Protein AF-A0A6J0U665-F1 (afdb_monomer_lite)

Radius of gyration: 42.6 Å; chains: 1; bounding box: 100×69×128 Å

Foldseek 3Di:
DDDDDDDDPPPVPPVVPDCPDVVNVVVVVVVPPDPQQFFLLSLVPPLVVLVVLLVVLQVVQCVVPVDPGLAPADPGNSLDDQFWAAPVLSNVLNVVSVVVSVVCVVVVVSVCSRVVSRCCRPPVRVVRSLVCQEPPNDDAWDFTQRGRRSDGDIDGRDDPCSSCVPPPDPVNVVVVVVVVVVVVVVVVVVVVVVVVVVVVVVVVVVVVVVVVVVVVPPDDDDDDDDPPPPPPPPPPPVVVVVVVVVVVPDD

Secondary structure (DSSP, 8-state):
----------SSSSSS-----HHHHHHHHHTT------SHHHHTTTGGGHHHHHHHHHHHHHHHH--S-SSSS-SSGGG--S-EE-HHHHHHHHHHHHHHHHHHHHHT-TTHHHHHHHHIIIIIHHHHHHHHHSTTT-SSEEEEEETTTTEEEEEEPPPHHHH-TTS--HHHHHHHHHHHHHHHHHHHHHHHHHHHHHHHHHHHHHHHHHHHHHSS--S-----------------THHHHHHTTTTS---

Sequence (251 aa):
MGSLASLPWGLLSVLISLPLAPAAVLILFLASGGPGADGCIPCGGHFKNLRIRYAHLCAQYRKRYGRANCTKYPWGRESVHELALDQLSLDLLMEKTHRVFRVIEINQSLADFPKYWDWLHEVKMPERSREVLCPPACQGFITAFNCSTCRKVDVACWDLRTCYPDRKGLQSTFRLLGSMASSCLFLGLVSCALECKNARESAASAQRKQGEVQETSSGMVSEGPPIVEAVGVECDDSAVANRARGLSDNR

pLDDT: mean 70.9, std 20.47, range [34.19, 95.19]

Structure (mmCIF, N/CA/C/O backbone):
data_AF-A0A6J0U665-F1
#
_entry.id   AF-A0A6J0U665-F1
#
loop_
_atom_site.group_PDB
_atom_site.id
_atom_site.type_symbol
_atom_site.label_atom_id
_atom_site.label_alt_id
_atom_site.label_comp_id
_atom_site.label_asym_id
_atom_site.label_entity_id
_atom_site.label_seq_id
_atom_site.pdbx_PDB_ins_code
_atom_site.Cartn_x
_atom_site.Cartn_y
_atom_site.Cartn_z
_atom_site.occupancy
_atom_site.B_iso_or_equiv
_atom_site.auth_seq_id
_atom_site.auth_comp_id
_atom_site.auth_asym_id
_atom_site.auth_atom_id
_atom_site.pdbx_PDB_model_num
ATOM 1 N N . MET A 1 1 ? 74.538 14.646 39.649 1.00 36.78 1 MET A N 1
ATOM 2 C CA . MET A 1 1 ? 74.874 14.671 38.208 1.00 36.78 1 MET A CA 1
ATOM 3 C C . MET A 1 1 ? 73.601 14.350 37.426 1.00 36.78 1 MET A C 1
ATOM 5 O O . MET A 1 1 ? 73.008 13.329 37.731 1.00 36.78 1 MET A O 1
ATOM 9 N N . GLY A 1 2 ? 73.190 15.235 36.499 1.00 35.06 2 GLY A N 1
ATOM 10 C CA . GLY A 1 2 ? 72.115 15.059 35.490 1.00 35.06 2 GLY A CA 1
ATOM 11 C C . GLY A 1 2 ? 70.677 15.278 35.997 1.00 35.06 2 GLY A C 1
ATOM 12 O O . GLY A 1 2 ? 70.149 14.406 36.665 1.00 35.06 2 GLY A O 1
ATOM 13 N N . SER A 1 3 ? 70.089 16.481 35.9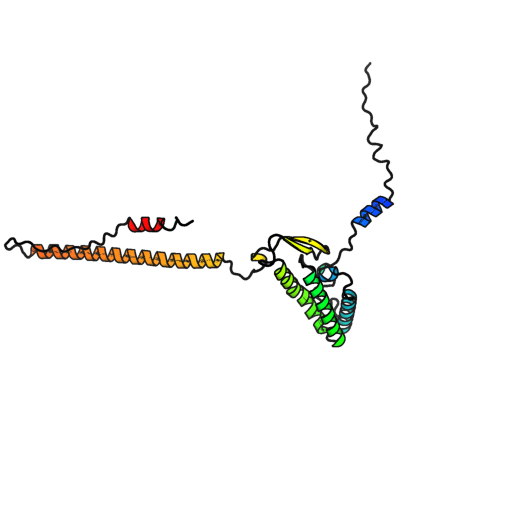41 1.00 34.34 3 SER A N 1
ATOM 14 C CA . SER A 1 3 ? 69.470 17.251 34.828 1.00 34.34 3 SER A CA 1
ATOM 15 C C . SER A 1 3 ? 68.046 16.854 34.404 1.00 34.34 3 SER A C 1
ATOM 17 O O . SER A 1 3 ? 67.779 15.732 33.991 1.00 34.34 3 SER A O 1
ATOM 19 N N . LEU A 1 4 ? 67.184 17.876 34.489 1.00 41.97 4 LEU A N 1
ATOM 20 C CA . LEU A 1 4 ? 65.785 18.032 34.084 1.00 41.97 4 LEU A CA 1
ATOM 21 C C . LEU A 1 4 ? 65.489 17.758 32.595 1.00 41.97 4 LEU A C 1
ATOM 23 O O . LEU A 1 4 ? 66.263 18.181 31.744 1.00 41.97 4 LEU A O 1
ATOM 27 N N . ALA A 1 5 ? 64.287 17.233 32.313 1.00 41.31 5 ALA A N 1
ATOM 28 C CA . ALA A 1 5 ? 63.407 17.633 31.195 1.00 41.31 5 ALA A CA 1
ATOM 29 C C . ALA A 1 5 ? 62.013 16.967 31.376 1.00 41.31 5 ALA A C 1
ATOM 31 O O . ALA A 1 5 ? 61.881 15.761 31.222 1.00 41.31 5 ALA A O 1
ATOM 32 N N . SER A 1 6 ? 61.003 17.611 31.975 1.00 43.09 6 SER A N 1
ATOM 33 C CA . SER A 1 6 ? 60.043 18.562 31.373 1.00 43.09 6 SER A CA 1
ATOM 34 C C . SER A 1 6 ? 59.061 17.959 30.347 1.00 43.09 6 SER A C 1
ATOM 36 O O . SER A 1 6 ? 59.344 17.963 29.155 1.00 43.09 6 SER A O 1
ATOM 38 N N . LEU A 1 7 ? 57.865 17.557 30.806 1.00 42.31 7 LEU A N 1
ATOM 39 C CA . LEU A 1 7 ? 56.611 17.501 30.030 1.00 42.31 7 LEU A CA 1
ATOM 40 C C . LEU A 1 7 ? 55.434 17.798 30.992 1.00 42.31 7 LEU A C 1
ATOM 42 O O . LEU A 1 7 ? 55.286 17.089 31.990 1.00 42.31 7 LEU A O 1
ATOM 46 N N . PRO A 1 8 ? 54.618 18.846 30.764 1.00 42.50 8 PRO A N 1
ATOM 47 C CA . PRO A 1 8 ? 53.602 19.281 31.719 1.00 42.50 8 PRO A CA 1
ATOM 48 C C . PRO A 1 8 ? 52.314 18.453 31.599 1.00 42.50 8 PRO A C 1
ATOM 50 O O . PRO A 1 8 ? 51.597 18.520 30.603 1.00 42.50 8 PRO A O 1
ATOM 53 N N . TRP A 1 9 ? 51.972 17.729 32.666 1.00 46.19 9 TRP A N 1
ATOM 54 C CA . TRP A 1 9 ? 50.676 17.071 32.899 1.00 46.19 9 TRP A CA 1
ATOM 55 C C . TRP A 1 9 ? 49.564 18.093 33.228 1.00 46.19 9 TRP A C 1
ATOM 57 O O . TRP A 1 9 ? 48.852 17.972 34.220 1.00 46.19 9 TRP A O 1
ATOM 67 N N . GLY A 1 10 ? 49.459 19.164 32.437 1.00 45.09 10 GLY A N 1
ATOM 68 C CA . GLY A 1 10 ? 48.665 20.350 32.782 1.00 45.09 10 GLY A CA 1
ATOM 69 C C . GLY A 1 10 ? 47.470 20.651 31.879 1.00 45.09 10 GLY A C 1
ATOM 70 O O . GLY A 1 10 ? 46.764 21.615 32.146 1.00 45.09 10 GLY A O 1
ATOM 71 N N . LEU A 1 11 ? 47.229 19.875 30.816 1.00 46.88 11 LEU A N 1
ATOM 72 C CA . LEU A 1 11 ? 46.203 20.208 29.809 1.00 46.88 11 LEU A CA 1
ATOM 73 C C . LEU A 1 11 ? 45.110 19.148 29.605 1.00 46.88 11 LEU A C 1
ATOM 75 O O . LEU A 1 11 ? 44.149 19.419 28.893 1.00 46.88 11 LEU A O 1
ATOM 79 N N . LEU A 1 12 ? 45.172 17.993 30.281 1.00 44.75 12 LEU A N 1
ATOM 80 C CA . LEU A 1 12 ? 44.046 17.042 30.295 1.00 44.75 12 LEU A CA 1
ATOM 81 C C . LEU A 1 12 ? 42.983 17.370 31.361 1.00 44.75 12 LEU A C 1
ATOM 83 O O . LEU A 1 12 ? 41.862 16.876 31.287 1.00 44.75 12 LEU A O 1
ATOM 87 N N . SER A 1 13 ? 43.303 18.229 32.331 1.00 44.88 13 SER A N 1
ATOM 88 C CA . SER A 1 13 ? 42.445 18.473 33.502 1.00 44.88 13 SER A CA 1
ATOM 89 C C . SER A 1 13 ? 41.435 19.614 33.324 1.00 44.88 13 SER A C 1
ATOM 91 O O . SER A 1 13 ? 40.612 19.836 34.208 1.00 44.88 13 SER A O 1
ATOM 93 N N . VAL A 1 14 ? 41.469 20.344 32.201 1.00 44.41 14 VAL A N 1
ATOM 94 C CA . VAL A 1 14 ? 40.604 21.525 31.979 1.00 44.41 14 VAL A CA 1
ATOM 95 C C . VAL A 1 14 ? 39.382 21.218 31.099 1.00 44.41 14 VAL A C 1
ATOM 97 O O . VAL A 1 14 ? 38.410 21.964 31.126 1.00 44.41 14 VAL A O 1
ATOM 100 N N . LEU A 1 15 ? 39.347 20.078 30.399 1.00 44.72 15 LEU A N 1
ATOM 101 C CA . LEU A 1 15 ? 38.167 19.650 29.624 1.00 44.72 15 LEU A CA 1
ATOM 102 C C . LEU A 1 15 ? 37.152 18.816 30.428 1.00 44.72 15 LEU A C 1
ATOM 104 O O . LEU A 1 15 ? 36.051 18.579 29.944 1.00 44.72 15 LEU A O 1
ATOM 108 N N . ILE A 1 16 ? 37.483 18.408 31.659 1.00 47.66 16 ILE A N 1
ATOM 109 C CA . ILE A 1 16 ? 36.600 17.588 32.516 1.00 47.66 16 ILE A CA 1
ATOM 110 C C . ILE A 1 16 ? 35.784 18.455 33.501 1.00 47.66 16 ILE A C 1
ATOM 112 O O . ILE A 1 16 ? 34.840 17.973 34.120 1.00 47.66 16 ILE A O 1
ATOM 116 N N . SER A 1 17 ? 36.080 19.756 33.604 1.00 46.72 17 SER A N 1
ATOM 117 C CA . SER A 1 17 ? 35.515 20.632 34.645 1.00 46.72 17 SER A CA 1
ATOM 118 C C . SER A 1 17 ? 34.490 21.659 34.155 1.00 46.72 17 SER A C 1
ATOM 120 O O . SER A 1 17 ? 34.147 22.560 34.917 1.00 46.72 17 SER A O 1
ATOM 122 N N . LEU A 1 18 ? 33.955 21.545 32.933 1.00 44.94 18 LEU A N 1
ATOM 123 C CA . LEU A 1 18 ? 32.712 22.255 32.616 1.00 44.94 18 LEU A CA 1
ATOM 124 C C . LEU A 1 18 ? 31.536 21.403 33.108 1.00 44.94 18 LEU A C 1
ATOM 126 O O . LEU A 1 18 ? 31.302 20.328 32.549 1.00 44.94 18 LEU A O 1
ATOM 130 N N . PRO A 1 19 ? 30.766 21.853 34.115 1.00 48.38 19 PRO A N 1
ATOM 131 C CA . PRO A 1 19 ? 29.530 21.193 34.468 1.00 48.38 19 PRO A CA 1
ATOM 132 C C . PRO A 1 19 ? 28.546 21.498 33.339 1.00 48.38 19 PRO A C 1
ATOM 134 O O . PRO A 1 19 ? 27.832 22.501 33.369 1.00 48.38 19 PRO A O 1
ATOM 137 N N . LEU A 1 20 ? 28.503 20.646 32.310 1.00 46.19 20 LEU A N 1
ATOM 138 C CA . LEU A 1 20 ? 27.282 20.516 31.530 1.00 46.19 20 LEU A CA 1
ATOM 139 C C . LEU A 1 20 ? 26.225 20.087 32.540 1.00 46.19 20 LEU A C 1
ATOM 141 O O . LEU A 1 20 ? 26.199 18.942 32.992 1.00 46.19 20 LEU A O 1
ATOM 145 N N . ALA A 1 21 ? 25.426 21.064 32.961 1.00 51.56 21 ALA A N 1
ATOM 146 C CA . ALA A 1 21 ? 24.343 20.873 33.896 1.00 51.56 21 ALA A CA 1
ATOM 147 C C . ALA A 1 21 ? 23.548 19.622 33.486 1.00 51.56 21 ALA A C 1
ATOM 149 O O . ALA A 1 21 ? 23.314 19.423 32.289 1.00 51.56 21 ALA A O 1
ATOM 150 N N . PRO A 1 22 ? 23.070 18.802 34.436 1.00 51.44 22 PRO A N 1
ATOM 151 C CA . PRO A 1 22 ? 22.228 17.647 34.121 1.00 51.44 22 PRO A CA 1
ATOM 152 C C . PRO A 1 22 ? 20.991 18.033 33.288 1.00 51.44 22 PRO A C 1
ATOM 154 O O . PRO A 1 22 ? 20.454 17.198 32.568 1.00 51.44 22 PRO A O 1
ATOM 157 N N . ALA A 1 23 ? 20.602 19.315 33.296 1.00 49.72 23 ALA A N 1
ATOM 158 C CA . ALA A 1 23 ? 19.602 19.891 32.404 1.00 49.72 23 ALA A CA 1
ATOM 159 C C . ALA A 1 23 ? 19.995 19.865 30.911 1.00 49.72 23 ALA A C 1
ATOM 161 O O . ALA A 1 23 ? 19.137 19.598 30.082 1.00 49.72 23 ALA A O 1
ATOM 162 N N . ALA A 1 24 ? 21.259 20.090 30.536 1.00 51.53 24 ALA A N 1
ATOM 163 C CA . ALA A 1 24 ? 21.693 20.102 29.133 1.00 51.53 24 ALA A CA 1
ATOM 164 C C . ALA A 1 24 ? 21.742 18.689 28.523 1.00 51.53 24 ALA A C 1
ATOM 166 O O . ALA A 1 24 ? 21.389 18.501 27.360 1.00 51.53 24 ALA A O 1
ATOM 167 N N . VAL A 1 25 ? 22.099 17.682 29.328 1.00 51.84 25 VAL A N 1
ATOM 168 C CA . VAL A 1 25 ? 22.006 16.266 28.936 1.00 51.84 25 VAL A CA 1
ATOM 169 C C . VAL A 1 25 ? 20.538 15.841 28.842 1.00 51.84 25 VAL A C 1
ATOM 171 O O . VAL A 1 25 ? 20.157 15.213 27.859 1.00 51.84 25 VAL A O 1
ATOM 174 N N . LEU A 1 26 ? 19.676 16.273 29.771 1.00 50.91 26 LEU A N 1
ATOM 175 C CA . LEU A 1 26 ? 18.225 16.078 29.655 1.00 50.91 26 LEU A CA 1
ATOM 176 C C . LEU A 1 26 ? 17.633 16.762 28.412 1.00 50.91 26 LEU A C 1
ATOM 178 O O . LEU A 1 26 ? 16.784 16.169 27.761 1.00 50.91 26 LEU A O 1
ATOM 182 N N . ILE A 1 27 ? 18.101 17.952 28.026 1.00 53.12 27 ILE A N 1
ATOM 183 C CA . ILE A 1 27 ? 17.635 18.654 26.816 1.00 53.12 27 ILE A CA 1
ATOM 184 C C . ILE A 1 27 ? 18.106 17.940 25.534 1.00 53.12 27 ILE A C 1
ATOM 186 O O . ILE A 1 27 ? 17.339 17.852 24.576 1.00 53.12 27 ILE A O 1
ATOM 190 N N . LEU A 1 28 ? 19.305 17.344 25.519 1.00 49.00 28 LEU A N 1
ATOM 191 C CA . LEU A 1 28 ? 19.776 16.515 24.397 1.00 49.00 28 LEU A CA 1
ATOM 192 C C . LEU A 1 28 ? 19.061 15.152 24.316 1.00 49.00 28 LEU A C 1
ATOM 194 O O . LEU A 1 28 ? 18.776 14.674 23.217 1.00 49.00 28 LEU A O 1
ATOM 198 N N . PHE A 1 29 ? 18.682 14.553 25.449 1.00 45.03 29 PHE A N 1
ATOM 199 C CA . PHE A 1 29 ? 17.840 13.349 25.463 1.00 45.03 29 PHE A CA 1
ATOM 200 C C . PHE A 1 29 ? 16.373 13.645 25.104 1.00 45.03 29 PHE A C 1
ATOM 202 O O . PHE A 1 29 ? 15.741 12.841 24.420 1.00 45.03 29 PHE A O 1
ATOM 209 N N . LEU A 1 30 ? 15.842 14.821 25.450 1.00 46.03 30 LEU A N 1
ATOM 210 C CA . LEU A 1 30 ? 14.503 15.257 25.029 1.00 46.03 30 LEU A CA 1
ATOM 211 C C . LEU A 1 30 ? 14.434 15.645 23.541 1.00 46.03 30 LEU A C 1
ATOM 213 O O . LEU A 1 30 ? 13.347 15.652 22.971 1.00 46.03 30 LEU A O 1
ATOM 217 N N . ALA A 1 31 ? 15.572 15.894 22.884 1.00 41.78 31 ALA A N 1
ATOM 218 C CA . ALA A 1 31 ? 15.634 16.155 21.444 1.00 41.78 31 ALA A CA 1
ATOM 219 C C . ALA A 1 31 ? 15.665 14.880 20.571 1.00 41.78 31 ALA A C 1
ATOM 221 O O . ALA A 1 31 ? 15.507 14.970 19.354 1.00 41.78 31 ALA A O 1
ATOM 222 N N . SER A 1 32 ? 15.835 13.689 21.162 1.00 41.53 32 SER A N 1
ATOM 223 C CA . SER A 1 32 ? 15.800 12.409 20.426 1.00 41.53 32 SER A CA 1
ATOM 224 C C . SER A 1 32 ? 14.538 11.574 20.680 1.00 41.53 32 SER A C 1
ATOM 226 O O . SER A 1 32 ? 14.260 10.634 19.934 1.00 41.53 32 SER A O 1
ATOM 228 N N . GLY A 1 33 ? 13.714 11.959 21.658 1.00 39.28 33 GLY A N 1
ATOM 229 C CA . GLY A 1 33 ? 12.432 11.326 21.967 1.00 39.28 33 GLY A CA 1
ATOM 230 C C . GLY A 1 33 ? 11.294 11.774 21.050 1.00 39.28 33 GLY A C 1
ATOM 231 O O . GLY A 1 33 ? 10.334 12.384 21.511 1.00 39.28 33 GLY A O 1
ATOM 232 N N . GLY A 1 34 ? 11.362 11.455 19.755 1.00 38.47 34 GLY A N 1
ATOM 233 C CA . GLY A 1 34 ? 10.137 11.418 18.953 1.00 38.47 34 GLY A CA 1
ATOM 234 C C . GLY A 1 34 ? 9.253 10.283 19.486 1.00 38.47 34 GLY A C 1
ATOM 235 O O . GLY A 1 34 ? 9.786 9.184 19.661 1.00 38.47 34 GLY A O 1
ATOM 236 N N . PRO A 1 35 ? 7.953 10.495 19.775 1.00 40.09 35 PRO A N 1
ATOM 237 C CA . PRO A 1 35 ? 7.078 9.406 20.188 1.00 40.09 35 PRO A CA 1
ATOM 238 C C . PRO A 1 35 ? 7.127 8.372 19.069 1.00 40.09 35 PRO A C 1
ATOM 240 O O . PRO A 1 35 ? 6.777 8.687 17.933 1.00 40.09 35 PRO A O 1
ATOM 243 N N . GLY A 1 36 ? 7.664 7.188 19.368 1.00 36.94 36 GLY A N 1
ATOM 244 C CA . GLY A 1 36 ? 7.719 6.089 18.416 1.00 36.94 36 GLY A CA 1
ATOM 245 C C . GLY A 1 36 ? 6.297 5.837 17.960 1.00 36.94 36 GLY A C 1
ATOM 246 O O . GLY A 1 36 ? 5.485 5.355 18.740 1.00 36.94 36 GLY A O 1
ATOM 247 N N . ALA A 1 37 ? 5.963 6.294 16.761 1.00 46.22 37 ALA A N 1
ATOM 248 C CA . ALA A 1 37 ? 4.626 6.124 16.260 1.00 46.22 37 ALA A CA 1
ATOM 249 C C . ALA A 1 37 ? 4.579 4.763 15.571 1.00 46.22 37 ALA A C 1
ATOM 251 O O . ALA A 1 37 ? 5.464 4.351 14.823 1.00 46.22 37 ALA A O 1
ATOM 252 N N . ASP A 1 38 ? 3.587 4.006 16.007 1.00 53.72 38 ASP A N 1
ATOM 253 C CA . ASP A 1 38 ? 3.605 2.560 15.988 1.00 53.72 38 ASP A CA 1
ATOM 254 C C . ASP A 1 38 ? 2.759 2.052 14.809 1.00 53.72 38 ASP A C 1
ATOM 256 O O . ASP A 1 38 ? 1.687 1.498 15.024 1.00 53.72 38 ASP A O 1
ATOM 260 N N . GLY A 1 39 ? 3.209 2.272 13.567 1.00 60.81 39 GLY A N 1
ATOM 261 C CA . GLY A 1 39 ? 2.564 1.774 12.341 1.00 60.81 39 GLY A CA 1
ATOM 262 C C . GLY A 1 39 ? 1.846 2.827 11.476 1.00 60.81 39 GLY A C 1
ATOM 263 O O . GLY A 1 39 ? 1.446 3.862 11.983 1.00 60.81 39 GLY A O 1
ATOM 264 N N . CYS A 1 40 ? 1.593 2.566 10.179 1.00 71.19 40 CYS A N 1
ATOM 265 C CA . CYS A 1 40 ? 1.088 3.570 9.218 1.00 71.19 40 CYS A CA 1
ATOM 266 C C . CYS A 1 40 ? -0.136 4.350 9.727 1.00 71.19 40 CYS A C 1
ATOM 268 O O . CYS A 1 40 ? -0.094 5.572 9.821 1.00 71.19 40 CYS A O 1
ATOM 270 N N . ILE A 1 41 ? -1.221 3.650 10.081 1.00 75.00 41 ILE A N 1
ATOM 271 C CA . ILE A 1 41 ? -2.458 4.277 10.580 1.00 75.00 41 ILE A CA 1
ATOM 272 C C . ILE A 1 41 ? -2.230 4.992 11.922 1.00 75.00 41 ILE A C 1
ATOM 274 O O . ILE A 1 41 ? -2.666 6.135 12.062 1.00 75.00 41 ILE A O 1
ATOM 278 N N . PRO A 1 42 ? -1.532 4.382 12.898 1.00 71.12 42 PRO A N 1
ATOM 279 C CA . PRO A 1 42 ? -1.139 5.065 14.133 1.00 71.12 42 PRO A CA 1
ATOM 280 C C . PRO A 1 42 ? -0.316 6.348 13.934 1.00 71.12 42 PRO A C 1
ATOM 282 O O . PRO A 1 42 ? -0.336 7.223 14.801 1.00 71.12 42 PRO A O 1
ATOM 285 N N . CYS A 1 43 ? 0.354 6.502 12.793 1.00 70.38 43 CYS A N 1
ATOM 286 C CA . CYS A 1 43 ? 1.226 7.641 12.511 1.00 70.38 43 CYS A CA 1
ATOM 287 C C . CYS A 1 43 ? 0.513 8.891 12.018 1.00 70.38 43 CYS A C 1
ATOM 289 O O . CYS A 1 43 ? 1.062 9.984 12.129 1.00 70.38 43 CYS A O 1
ATOM 291 N N . GLY A 1 44 ? -0.751 8.764 11.616 1.00 65.31 44 GLY A N 1
ATOM 292 C CA . GLY A 1 44 ? -1.638 9.914 11.455 1.00 65.31 44 GLY A CA 1
ATOM 293 C C . GLY A 1 44 ? -2.182 10.482 12.775 1.00 65.31 44 GLY A C 1
ATOM 294 O O . GLY A 1 44 ? -3.089 11.314 12.765 1.00 65.31 44 GLY A O 1
ATOM 295 N N . GLY A 1 45 ? -1.653 10.053 13.927 1.00 64.81 45 GLY A N 1
ATOM 296 C CA . GLY A 1 45 ? -1.940 10.647 15.232 1.00 64.81 45 GLY A CA 1
ATOM 297 C C . GLY A 1 45 ? -3.401 10.500 15.682 1.00 64.81 45 GLY A C 1
ATOM 298 O O . GLY A 1 45 ? -3.996 9.425 15.619 1.00 64.81 45 GLY A O 1
ATOM 299 N N . HIS A 1 46 ? -3.985 11.594 16.184 1.00 62.19 46 HIS A N 1
ATOM 300 C CA . HIS A 1 46 ? -5.333 11.659 16.775 1.00 62.19 46 HIS A CA 1
ATOM 301 C C . HIS A 1 46 ? -6.476 11.717 15.745 1.00 62.19 46 HIS A C 1
ATOM 303 O O . HIS A 1 46 ? -7.536 12.281 16.030 1.00 62.19 46 HIS A O 1
ATOM 309 N N . PHE A 1 47 ? -6.311 11.147 14.548 1.00 70.75 47 PHE A N 1
ATOM 310 C CA . PHE A 1 47 ? -7.350 11.232 13.524 1.00 70.75 47 PHE A CA 1
ATOM 311 C C . PHE A 1 47 ? -8.674 10.623 14.021 1.00 70.75 47 PHE A C 1
ATOM 313 O O . PHE A 1 47 ? -8.789 9.418 14.256 1.00 70.75 47 PHE A O 1
ATOM 320 N N . LYS A 1 48 ? -9.673 11.490 14.240 1.00 77.62 48 LYS A N 1
ATOM 321 C CA . LYS A 1 48 ? -11.052 11.167 14.655 1.00 77.62 48 LYS A CA 1
ATOM 322 C C . LYS A 1 48 ? -11.180 10.124 15.785 1.00 77.62 48 LYS A C 1
ATOM 324 O O . LYS A 1 48 ? -12.128 9.330 15.791 1.00 77.62 48 LYS A O 1
ATOM 329 N N . ASN A 1 49 ? -10.248 10.120 16.743 1.00 81.81 49 ASN A N 1
ATOM 330 C CA . ASN A 1 49 ? -10.193 9.159 17.858 1.00 81.81 49 ASN A CA 1
ATOM 33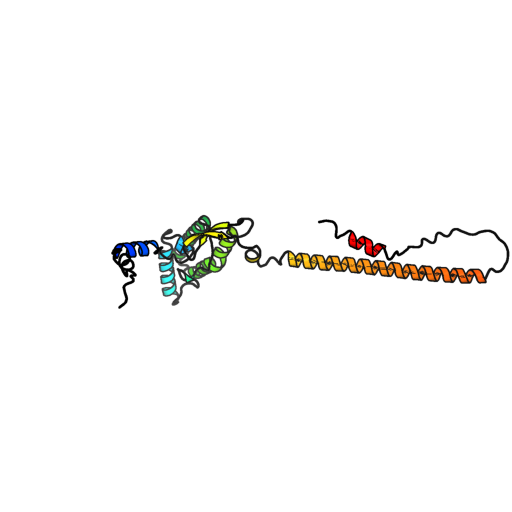1 C C . ASN A 1 49 ? -10.182 7.681 17.418 1.00 81.81 49 ASN A C 1
ATOM 333 O O . ASN A 1 49 ? -10.691 6.809 18.127 1.00 81.81 49 ASN A O 1
ATOM 337 N N . LEU A 1 50 ? -9.600 7.384 16.251 1.00 87.12 50 LEU A N 1
ATOM 338 C CA . LEU A 1 50 ? -9.596 6.044 15.662 1.00 87.12 50 LEU A CA 1
ATOM 339 C C . LEU A 1 50 ? -8.964 4.996 16.590 1.00 87.12 50 LEU A C 1
ATOM 341 O O . LEU A 1 50 ? -9.515 3.910 16.749 1.00 87.12 50 LEU A O 1
ATOM 345 N N . ARG A 1 51 ? -7.873 5.360 17.275 1.00 86.00 51 ARG A N 1
ATOM 346 C CA . ARG A 1 51 ? -7.210 4.516 18.282 1.00 86.00 51 ARG A CA 1
ATOM 347 C C . ARG A 1 51 ? -8.148 4.110 19.418 1.00 86.00 51 ARG A C 1
ATOM 349 O O . ARG A 1 51 ? -8.179 2.949 19.815 1.00 86.00 51 ARG A O 1
ATOM 356 N N . ILE A 1 52 ? -8.915 5.067 19.941 1.00 88.25 52 ILE A N 1
ATOM 357 C CA . ILE A 1 52 ? -9.841 4.830 21.056 1.00 88.25 52 ILE A CA 1
ATOM 358 C C . ILE A 1 52 ? -10.982 3.920 20.592 1.00 88.25 52 ILE A C 1
ATOM 360 O O . ILE A 1 52 ? -11.319 2.963 21.286 1.00 88.25 52 ILE A O 1
ATOM 364 N N . ARG A 1 53 ? -11.527 4.158 19.391 1.00 90.69 53 ARG A N 1
ATOM 365 C CA . ARG A 1 53 ? -12.560 3.285 18.807 1.00 90.69 53 ARG A CA 1
ATOM 366 C C . ARG A 1 53 ? -12.060 1.873 18.564 1.00 90.69 53 ARG A C 1
ATOM 368 O O . ARG A 1 53 ? -12.752 0.927 18.919 1.00 90.69 53 ARG A O 1
ATOM 375 N N . TYR A 1 54 ? -10.852 1.724 18.021 1.00 90.56 54 TYR A N 1
ATOM 376 C CA . TYR A 1 54 ? -10.228 0.415 17.854 1.00 90.56 54 TYR A CA 1
ATOM 377 C C . TYR A 1 54 ? -10.164 -0.327 19.192 1.00 90.56 54 TYR A C 1
ATOM 379 O O . TYR A 1 54 ? -10.607 -1.469 19.286 1.00 90.56 54 TYR A O 1
ATOM 387 N N . ALA A 1 55 ? -9.665 0.332 20.244 1.00 91.06 55 ALA A N 1
ATOM 388 C CA . ALA A 1 55 ? -9.574 -0.264 21.573 1.00 91.06 55 ALA A CA 1
ATOM 389 C C . ALA A 1 55 ? -10.955 -0.667 22.118 1.00 91.06 55 ALA A C 1
ATOM 391 O O . ALA A 1 55 ? -11.091 -1.751 22.689 1.00 91.06 55 ALA A O 1
ATOM 392 N N . HIS A 1 56 ? -11.978 0.163 21.895 1.00 93.12 56 HIS A N 1
ATOM 393 C CA . HIS A 1 56 ? -13.354 -0.115 22.302 1.00 93.12 56 HIS A CA 1
ATOM 394 C C . HIS A 1 56 ? -13.948 -1.325 21.565 1.00 93.12 56 HIS A C 1
ATOM 396 O O . HIS A 1 56 ? -14.379 -2.281 22.210 1.00 93.12 56 HIS A O 1
ATOM 402 N N . LEU A 1 57 ? -13.892 -1.333 20.229 1.00 93.69 57 LEU A N 1
ATOM 403 C CA . LEU A 1 57 ? -14.362 -2.441 19.390 1.00 93.69 57 LEU A CA 1
ATOM 404 C C . LEU A 1 57 ? -13.631 -3.745 19.712 1.00 93.69 57 LEU A C 1
ATOM 406 O O . LEU A 1 57 ? -14.254 -4.795 19.859 1.00 93.69 57 LEU A O 1
ATOM 410 N N . CYS A 1 58 ? -12.315 -3.674 19.901 1.00 92.56 58 CYS A N 1
ATOM 411 C CA . CYS A 1 58 ? -11.499 -4.812 20.291 1.00 92.56 58 CYS A CA 1
ATOM 412 C C . CYS A 1 58 ? -11.891 -5.336 21.684 1.00 92.56 58 CYS A C 1
ATOM 414 O O . CYS A 1 58 ? -12.098 -6.534 21.860 1.00 92.56 58 CYS A O 1
ATOM 416 N N . ALA A 1 59 ? -12.072 -4.474 22.688 1.00 93.06 59 ALA A N 1
ATOM 417 C CA . ALA A 1 59 ? -12.559 -4.900 24.004 1.00 93.06 59 ALA A CA 1
ATOM 418 C C . ALA A 1 59 ? -13.947 -5.564 23.924 1.00 93.06 59 ALA A C 1
ATOM 420 O O . ALA A 1 59 ? -14.166 -6.616 24.531 1.00 93.06 59 ALA A O 1
ATOM 421 N N . GLN A 1 60 ? -14.857 -4.998 23.130 1.00 93.88 60 GLN A N 1
ATOM 422 C CA . GLN A 1 60 ? -16.198 -5.541 22.924 1.00 93.88 60 GLN A CA 1
ATOM 423 C C . GLN A 1 60 ? -16.162 -6.906 22.220 1.00 93.88 60 GLN A C 1
ATOM 425 O O . GLN A 1 60 ? -16.857 -7.837 22.635 1.00 93.88 60 GLN A O 1
ATOM 430 N N . TYR A 1 61 ? -15.304 -7.054 21.209 1.00 94.25 61 TYR A N 1
ATOM 431 C CA . TYR A 1 61 ? -15.067 -8.314 20.512 1.00 94.25 61 TYR A CA 1
ATOM 432 C C . TYR A 1 61 ? -14.544 -9.396 21.465 1.00 94.25 61 TYR A C 1
ATOM 434 O O . TYR A 1 61 ? -15.105 -10.490 21.519 1.00 94.25 61 TYR A O 1
ATOM 442 N N . ARG A 1 62 ? -13.527 -9.086 22.283 1.00 93.12 62 ARG A N 1
ATOM 443 C CA . ARG A 1 62 ? -12.974 -10.034 23.270 1.00 93.12 62 ARG A CA 1
ATOM 444 C C . ARG A 1 62 ? -14.022 -10.482 24.277 1.00 93.12 62 ARG A C 1
ATOM 446 O O . ARG A 1 62 ? -14.137 -11.674 24.539 1.00 93.12 62 ARG A O 1
ATOM 453 N N . LYS A 1 63 ? -14.836 -9.550 24.782 1.00 93.62 63 LYS A N 1
ATOM 454 C CA . LYS A 1 63 ? -15.925 -9.863 25.716 1.00 93.62 63 LYS A CA 1
ATOM 455 C C . LYS A 1 63 ? -16.988 -10.771 25.088 1.00 93.62 63 LYS A C 1
ATOM 457 O O . LYS A 1 63 ? -17.521 -11.630 25.778 1.00 93.62 63 LYS A O 1
ATOM 462 N N . ARG A 1 64 ? -17.304 -10.587 23.800 1.00 93.44 64 ARG A N 1
ATOM 463 C CA . ARG A 1 64 ? -18.345 -11.365 23.108 1.00 93.44 64 ARG A CA 1
ATOM 464 C C . ARG A 1 64 ? -17.874 -12.741 22.633 1.00 93.44 64 ARG A C 1
ATOM 466 O O . ARG A 1 64 ? -18.660 -13.678 22.677 1.00 93.44 64 ARG A O 1
ATOM 473 N N . TYR A 1 65 ? -16.629 -12.855 22.175 1.00 92.94 65 TYR A N 1
ATOM 474 C CA . TYR A 1 65 ? -16.101 -14.077 21.550 1.00 92.94 65 TYR A CA 1
ATOM 475 C C . TYR A 1 65 ? -15.044 -14.809 22.393 1.00 92.94 65 TYR A C 1
ATOM 477 O O . TYR A 1 65 ? -14.527 -15.831 21.950 1.00 92.94 65 TYR A O 1
ATOM 485 N N . GLY A 1 66 ? -14.687 -14.301 23.577 1.00 89.88 66 GLY A N 1
ATOM 486 C CA . GLY A 1 66 ? -13.765 -14.961 24.511 1.00 89.88 66 GLY A CA 1
ATOM 487 C C . GLY A 1 66 ? -12.319 -15.096 24.015 1.00 89.88 66 GLY A C 1
ATOM 488 O O . GLY A 1 66 ? -11.584 -15.942 24.514 1.00 89.88 66 GLY A O 1
ATOM 489 N N . ARG A 1 67 ? -11.894 -14.305 23.020 1.00 87.00 67 ARG A N 1
ATOM 490 C CA . ARG A 1 67 ? -10.528 -14.352 22.463 1.00 87.00 67 ARG A CA 1
ATOM 491 C C . ARG A 1 67 ? -9.599 -13.346 23.142 1.00 87.00 67 ARG A C 1
ATOM 493 O O . ARG A 1 67 ? -10.035 -12.261 23.509 1.00 87.00 67 ARG A O 1
ATOM 500 N N . ALA A 1 68 ? -8.311 -13.682 23.261 1.00 82.00 68 ALA A N 1
ATOM 501 C CA . ALA A 1 68 ? -7.286 -12.775 23.792 1.00 82.00 68 ALA A CA 1
ATOM 502 C C . ALA A 1 68 ? -6.882 -11.694 22.775 1.00 82.00 68 ALA A C 1
ATOM 504 O O . ALA A 1 68 ? -6.816 -10.516 23.123 1.00 82.00 68 ALA A O 1
ATOM 505 N N . ASN A 1 69 ? -6.697 -12.091 21.512 1.00 85.38 69 ASN A N 1
ATOM 506 C CA . ASN A 1 69 ? -6.378 -11.195 20.404 1.00 85.38 69 ASN A CA 1
ATOM 507 C C . ASN A 1 69 ? -7.629 -10.914 19.572 1.00 85.38 69 ASN A C 1
ATOM 509 O O . ASN A 1 69 ? -8.405 -11.820 19.257 1.00 85.38 69 ASN A O 1
ATOM 513 N N . CYS A 1 70 ? -7.823 -9.645 19.225 1.00 88.19 70 CYS A N 1
ATOM 514 C CA . CYS A 1 70 ? -8.947 -9.222 18.398 1.00 88.19 70 CYS A CA 1
ATOM 515 C C . CYS A 1 70 ? -8.700 -9.536 16.928 1.00 88.19 70 CYS A C 1
ATOM 517 O O . CYS A 1 70 ? -9.597 -10.033 16.263 1.00 88.19 70 CYS A O 1
ATOM 519 N N . THR A 1 71 ? -7.485 -9.272 16.461 1.00 89.12 71 THR A N 1
ATOM 520 C CA . THR A 1 71 ? -7.051 -9.288 15.061 1.00 89.12 71 THR A CA 1
ATOM 521 C C . THR A 1 71 ? -5.692 -9.985 14.966 1.00 89.12 71 THR A C 1
ATOM 523 O O . THR A 1 71 ? -5.047 -10.213 15.998 1.00 89.12 71 THR A O 1
ATOM 526 N N . LYS A 1 72 ? -5.240 -10.324 13.753 1.00 87.56 72 LYS A N 1
ATOM 527 C CA . LYS A 1 72 ? -3.865 -10.814 13.541 1.00 87.56 72 LYS A CA 1
ATOM 528 C C . LYS A 1 72 ? -2.837 -9.702 13.742 1.00 87.56 72 LYS A C 1
ATOM 530 O O . LYS A 1 72 ? -1.741 -9.962 14.222 1.00 87.56 72 LYS A O 1
ATOM 535 N N . TYR A 1 73 ? -3.217 -8.476 13.386 1.00 84.81 73 TYR A N 1
ATOM 536 C CA . TYR A 1 73 ? -2.367 -7.292 13.440 1.00 84.81 73 TYR A CA 1
ATOM 537 C C . TYR A 1 73 ? -2.790 -6.402 14.615 1.00 84.81 73 TYR A C 1
ATOM 539 O O . TYR A 1 73 ? -3.765 -5.652 14.484 1.00 84.81 73 TYR A O 1
ATOM 547 N N . PRO A 1 74 ? -2.122 -6.482 15.780 1.00 82.31 74 PRO A N 1
ATOM 548 C CA . PRO A 1 74 ? -2.478 -5.664 16.933 1.00 82.31 74 PRO A CA 1
ATOM 549 C C . PRO A 1 74 ? -2.193 -4.187 16.654 1.00 82.31 74 PRO A C 1
ATOM 551 O O . PRO A 1 74 ? -1.309 -3.849 15.877 1.00 82.31 74 PRO A O 1
ATOM 554 N N . TRP A 1 75 ? -2.912 -3.279 17.312 1.00 78.81 75 TRP A N 1
ATOM 555 C CA . TRP A 1 75 ? -2.632 -1.852 17.162 1.00 78.81 75 TRP A CA 1
ATOM 556 C C . TRP A 1 75 ? -1.212 -1.537 17.645 1.00 78.81 75 TRP A C 1
ATOM 558 O O . TRP A 1 75 ? -0.948 -1.610 18.845 1.00 78.81 75 TRP A O 1
ATOM 568 N N . GLY A 1 76 ? -0.317 -1.162 16.732 1.00 70.50 76 GLY A N 1
ATOM 569 C CA . GLY A 1 76 ? 1.053 -0.795 17.068 1.00 70.50 76 GLY A CA 1
ATOM 570 C C . GLY A 1 76 ? 2.105 -1.337 16.095 1.00 70.50 76 GLY A C 1
ATOM 571 O O . GLY A 1 76 ? 1.795 -1.755 14.980 1.00 70.50 76 GLY A O 1
ATOM 572 N N . ARG A 1 77 ? 3.366 -1.356 16.544 1.00 56.19 77 ARG A N 1
ATOM 573 C CA . ARG A 1 77 ? 4.573 -1.611 15.736 1.00 56.19 77 ARG A CA 1
ATOM 574 C C . ARG A 1 77 ? 4.594 -2.981 15.051 1.00 56.19 77 ARG A C 1
ATOM 576 O O . ARG A 1 77 ? 5.142 -3.108 13.967 1.00 56.19 77 ARG A O 1
ATOM 583 N N . GLU A 1 78 ? 3.952 -3.981 15.649 1.00 55.38 78 GLU A N 1
ATOM 584 C CA . GLU A 1 78 ? 3.833 -5.335 15.087 1.00 55.38 78 GLU A CA 1
ATOM 585 C C . GLU A 1 78 ? 2.870 -5.423 13.893 1.00 55.38 78 GLU A C 1
ATOM 587 O O . GLU A 1 78 ? 2.866 -6.427 13.187 1.00 55.38 78 GLU A O 1
ATOM 592 N N . SER A 1 79 ? 2.055 -4.392 13.639 1.00 53.88 79 SER A N 1
ATOM 593 C CA . SER A 1 79 ? 1.070 -4.428 12.551 1.00 53.88 79 SER A CA 1
ATOM 594 C C . SER A 1 79 ? 1.610 -4.047 11.177 1.00 53.88 79 SER A C 1
ATOM 596 O O . SER A 1 79 ? 0.873 -4.136 10.192 1.00 53.88 79 SER A O 1
ATOM 598 N N . VAL A 1 80 ? 2.854 -3.567 11.083 1.00 54.47 80 VAL A N 1
ATOM 599 C CA . VAL A 1 80 ? 3.307 -2.871 9.875 1.00 54.47 80 VAL A CA 1
ATOM 600 C C . VAL A 1 80 ? 4.698 -3.327 9.477 1.00 54.47 80 VAL A C 1
ATOM 602 O O . VAL A 1 80 ? 5.679 -3.097 10.178 1.00 54.47 80 VAL A O 1
ATOM 605 N N . HIS A 1 81 ? 4.768 -3.971 8.316 1.00 55.03 81 HIS A N 1
ATOM 606 C CA . HIS A 1 81 ? 6.024 -4.166 7.602 1.00 55.03 81 HIS A CA 1
ATOM 607 C C . HIS A 1 81 ? 6.542 -2.812 7.097 1.00 55.03 81 HIS A C 1
ATOM 609 O O . HIS A 1 81 ? 5.838 -1.813 7.179 1.00 55.03 81 HIS A O 1
ATOM 615 N N . GLU A 1 82 ? 7.773 -2.746 6.606 1.00 64.31 82 GLU A N 1
ATOM 616 C CA . GLU A 1 82 ? 8.442 -1.533 6.116 1.00 64.31 82 GLU A CA 1
ATOM 617 C C . GLU A 1 82 ? 7.773 -0.967 4.841 1.00 64.31 82 GLU A C 1
ATOM 619 O O . GLU A 1 82 ? 8.318 -0.970 3.743 1.00 64.31 82 GLU A O 1
ATOM 624 N N . LEU A 1 83 ? 6.519 -0.545 4.975 1.00 68.69 83 LEU A N 1
ATOM 625 C CA . LEU A 1 83 ? 5.695 0.039 3.937 1.00 68.69 83 LEU A CA 1
ATOM 626 C C . LEU A 1 83 ? 5.858 1.552 3.985 1.00 68.69 83 LEU A C 1
ATOM 628 O O . LEU A 1 83 ? 5.906 2.163 5.058 1.00 68.69 83 LEU A O 1
ATOM 632 N N . ALA A 1 84 ? 5.914 2.140 2.796 1.00 76.06 84 ALA A N 1
ATOM 633 C CA . ALA A 1 84 ? 5.897 3.574 2.614 1.00 76.06 84 ALA A CA 1
ATOM 634 C C . ALA A 1 84 ? 4.585 3.978 1.931 1.00 76.06 84 ALA A C 1
ATOM 636 O O . ALA A 1 84 ? 4.179 3.368 0.938 1.00 76.06 84 ALA A O 1
ATOM 637 N N . LEU A 1 85 ? 3.888 4.962 2.500 1.00 82.31 85 LEU A N 1
ATOM 638 C CA . LEU A 1 85 ? 2.653 5.526 1.946 1.00 82.31 85 LEU A CA 1
ATOM 639 C C . LEU A 1 85 ? 2.792 7.042 1.822 1.00 82.31 85 LEU A C 1
ATOM 641 O O . LEU A 1 85 ? 3.377 7.688 2.690 1.00 82.31 85 LEU A O 1
ATOM 645 N N . ASP A 1 86 ? 2.222 7.629 0.774 1.00 84.06 86 ASP A N 1
ATOM 646 C CA . ASP A 1 86 ? 2.087 9.081 0.692 1.00 84.06 86 ASP A CA 1
ATOM 647 C C . ASP A 1 86 ? 1.038 9.599 1.698 1.00 84.06 86 ASP A C 1
ATOM 649 O O . ASP A 1 86 ? 0.148 8.870 2.148 1.00 84.06 86 ASP A O 1
ATOM 653 N N . GLN A 1 87 ? 1.140 10.886 2.044 1.00 82.19 87 GLN A N 1
ATOM 654 C CA . GLN A 1 87 ? 0.250 11.540 3.012 1.00 82.19 87 GLN A CA 1
ATOM 655 C C . GLN A 1 87 ? -1.228 11.422 2.615 1.00 82.19 87 GLN A C 1
ATOM 657 O O . GLN A 1 87 ? -2.065 11.103 3.456 1.00 82.19 87 GLN A O 1
ATOM 662 N N . LEU A 1 88 ? -1.550 11.668 1.341 1.00 85.19 88 LEU A N 1
ATOM 663 C CA . LEU A 1 88 ? -2.932 11.693 0.868 1.00 85.19 88 LEU A CA 1
ATOM 664 C C . LEU A 1 88 ? -3.564 10.304 0.993 1.00 85.19 88 LEU A C 1
ATOM 666 O O . LEU A 1 88 ? -4.694 10.167 1.464 1.00 85.19 88 LEU A O 1
ATOM 670 N N . SER A 1 89 ? -2.831 9.259 0.614 1.00 85.56 89 SER A N 1
ATOM 671 C CA . SER A 1 89 ? -3.288 7.883 0.792 1.00 85.56 89 SER A CA 1
ATOM 672 C C . SER A 1 89 ? -3.476 7.511 2.254 1.00 85.56 89 SER A C 1
ATOM 674 O O . SER A 1 89 ? -4.462 6.847 2.579 1.00 85.56 89 SER A O 1
ATOM 676 N N . LEU A 1 90 ? -2.578 7.947 3.141 1.00 84.81 90 LEU A N 1
ATOM 677 C CA . LEU A 1 90 ? -2.727 7.706 4.572 1.00 84.81 90 LEU A CA 1
ATOM 678 C C . LEU A 1 90 ? -4.002 8.369 5.120 1.00 84.81 90 LEU A C 1
ATOM 680 O O . LEU A 1 90 ? -4.793 7.707 5.795 1.00 84.81 90 LEU A O 1
ATOM 684 N N . ASP A 1 91 ? -4.252 9.629 4.764 1.00 86.19 91 ASP A N 1
ATOM 685 C CA . ASP A 1 91 ? -5.446 10.369 5.187 1.00 86.19 91 ASP A CA 1
ATOM 686 C C . ASP A 1 91 ? -6.738 9.705 4.682 1.00 86.19 91 ASP A C 1
ATOM 688 O O . ASP A 1 91 ? -7.697 9.523 5.441 1.00 86.19 91 ASP A O 1
ATOM 692 N N . LEU A 1 92 ? -6.749 9.248 3.425 1.00 89.12 92 LEU A N 1
ATOM 693 C CA . LEU A 1 92 ? -7.873 8.507 2.846 1.00 89.12 92 LEU A CA 1
ATOM 694 C C . LEU A 1 92 ? -8.123 7.170 3.559 1.00 89.12 92 LEU A C 1
ATOM 696 O O . LEU A 1 92 ? -9.279 6.807 3.804 1.00 89.12 92 LEU A O 1
ATOM 700 N N . LEU A 1 93 ? -7.064 6.435 3.910 1.00 89.00 93 LEU A N 1
ATOM 701 C CA . LEU A 1 93 ? -7.183 5.177 4.649 1.00 89.00 93 LEU A CA 1
ATOM 702 C C . LEU A 1 93 ? -7.737 5.404 6.055 1.00 89.00 93 LEU A C 1
ATOM 704 O O . LEU A 1 93 ? -8.617 4.654 6.489 1.00 89.00 93 LEU A O 1
ATOM 708 N N . MET A 1 94 ? -7.278 6.441 6.755 1.00 88.25 94 MET A N 1
ATOM 709 C CA . MET A 1 94 ? -7.791 6.781 8.083 1.00 88.25 94 MET A CA 1
ATOM 710 C C . MET A 1 94 ? -9.263 7.199 8.037 1.00 88.25 94 MET A C 1
ATOM 712 O O . MET A 1 94 ? -10.062 6.722 8.848 1.00 88.25 94 MET A O 1
ATOM 716 N N . GLU A 1 95 ? -9.650 8.020 7.059 1.00 91.56 95 GLU A N 1
ATOM 717 C CA . GLU A 1 95 ? -11.040 8.434 6.852 1.00 91.56 95 GLU A CA 1
ATOM 718 C C . GLU A 1 95 ? -11.948 7.238 6.551 1.00 91.56 95 GLU A C 1
ATOM 720 O O . GLU A 1 95 ? -13.015 7.089 7.158 1.00 91.56 95 GLU A O 1
ATOM 725 N N . LYS A 1 96 ? -11.515 6.344 5.656 1.00 92.62 96 LYS A N 1
ATOM 726 C CA . LYS A 1 96 ? -12.265 5.129 5.324 1.00 92.62 96 LYS A CA 1
ATOM 727 C C . LYS A 1 96 ? -12.397 4.207 6.536 1.00 92.62 96 LYS A C 1
ATOM 729 O O . LYS A 1 96 ? -13.498 3.743 6.824 1.00 92.62 96 LYS A O 1
ATOM 734 N N . THR A 1 97 ? -11.315 4.004 7.282 1.00 92.06 97 THR A N 1
ATOM 735 C CA . THR A 1 97 ? -11.300 3.162 8.489 1.00 92.06 97 THR A CA 1
ATOM 736 C C . THR A 1 97 ? -12.223 3.714 9.563 1.00 92.06 97 THR A C 1
ATOM 738 O O . THR A 1 97 ? -13.017 2.968 10.132 1.00 92.06 97 THR A O 1
ATOM 741 N N . HIS A 1 98 ? -12.209 5.029 9.779 1.00 91.75 98 HIS A N 1
ATOM 742 C CA . HIS A 1 98 ? -13.139 5.684 10.690 1.00 91.75 98 HIS A CA 1
ATOM 743 C C . HIS A 1 98 ? -14.605 5.417 10.313 1.00 91.75 98 HIS A C 1
ATOM 745 O O . HIS A 1 98 ? -15.420 5.089 11.178 1.00 91.75 98 HIS A O 1
ATOM 751 N N . ARG A 1 99 ? -14.945 5.529 9.022 1.00 93.50 99 ARG A N 1
ATOM 752 C CA . ARG A 1 99 ? -16.306 5.269 8.530 1.00 93.50 99 ARG A CA 1
ATOM 753 C C . ARG A 1 99 ? -16.709 3.809 8.717 1.00 93.50 99 ARG A C 1
ATOM 755 O O . ARG A 1 99 ? -17.808 3.556 9.199 1.00 93.50 99 ARG A O 1
ATOM 762 N N . VAL A 1 100 ? -15.828 2.864 8.390 1.00 94.88 100 VAL A N 1
ATOM 763 C CA . VAL A 1 100 ? -16.107 1.428 8.549 1.00 94.88 100 VAL A CA 1
ATOM 764 C C . VAL A 1 100 ? -16.300 1.061 10.020 1.00 94.88 100 VAL A C 1
ATOM 766 O O . VAL A 1 100 ? -17.272 0.384 10.347 1.00 94.88 100 VAL A O 1
ATOM 769 N N . PHE A 1 101 ? -15.452 1.558 10.925 1.00 93.75 101 PHE A N 1
ATOM 770 C CA . PHE A 1 101 ? -15.633 1.335 12.364 1.00 93.75 101 PHE A CA 1
ATOM 771 C C . PHE A 1 101 ? -16.978 1.856 12.853 1.00 93.75 101 PHE A C 1
ATOM 773 O O . PHE A 1 101 ? -17.679 1.144 13.562 1.00 93.75 101 PHE A O 1
ATOM 780 N N . ARG A 1 102 ? -17.391 3.045 12.402 1.00 93.69 102 ARG A N 1
ATOM 781 C CA . ARG A 1 102 ? -18.707 3.590 12.742 1.00 93.69 102 ARG A CA 1
ATOM 782 C C . ARG A 1 102 ? -19.854 2.702 12.245 1.00 93.69 102 ARG A C 1
ATOM 784 O O . ARG A 1 102 ? -20.835 2.533 12.959 1.00 93.69 102 ARG A O 1
ATOM 791 N N . VAL A 1 103 ? -19.743 2.128 11.047 1.00 95.19 103 VAL A N 1
ATOM 792 C CA . VAL A 1 103 ? -20.751 1.190 10.520 1.00 95.19 103 VAL A CA 1
ATOM 793 C C . VAL A 1 103 ? -20.811 -0.084 11.363 1.00 95.19 103 VAL A C 1
ATOM 795 O O . VAL A 1 103 ? -21.904 -0.536 11.687 1.00 95.19 103 VAL A O 1
ATOM 798 N N . ILE A 1 104 ? -19.662 -0.629 11.770 1.00 94.81 104 ILE A N 1
ATOM 799 C CA . ILE A 1 104 ? -19.594 -1.814 12.640 1.00 94.81 104 ILE A CA 1
ATOM 800 C C . ILE A 1 104 ? -20.203 -1.524 14.018 1.00 94.81 104 ILE A C 1
ATOM 802 O O . ILE A 1 104 ? -20.945 -2.352 14.543 1.00 94.81 104 ILE A O 1
ATOM 806 N N . GLU A 1 105 ? -19.917 -0.348 14.587 1.00 92.50 105 GLU A N 1
ATOM 807 C CA . GLU A 1 105 ? -20.505 0.118 15.850 1.00 92.50 105 GLU A CA 1
ATOM 808 C C . GLU A 1 105 ? -22.040 0.194 15.749 1.00 92.50 105 GLU A C 1
ATOM 810 O O . GLU A 1 105 ? -22.737 -0.323 16.620 1.00 92.50 105 GLU A O 1
ATOM 815 N N . ILE A 1 106 ? -22.570 0.791 14.673 1.00 91.69 106 ILE A N 1
ATOM 816 C CA . ILE A 1 106 ? -24.017 0.980 14.466 1.00 91.69 106 ILE A CA 1
ATOM 817 C C . ILE A 1 106 ? -24.729 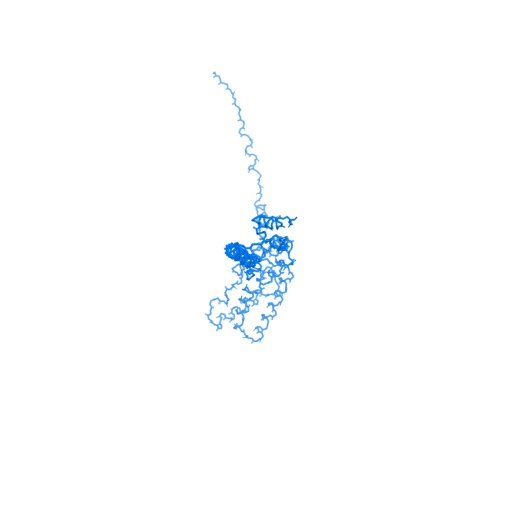-0.349 14.191 1.00 91.69 106 ILE A C 1
ATOM 819 O O . ILE A 1 106 ? -25.742 -0.645 14.819 1.00 91.69 106 ILE A O 1
ATOM 823 N N . ASN A 1 107 ? -24.195 -1.162 13.279 1.00 91.50 107 ASN A N 1
ATOM 824 C CA . ASN A 1 107 ? -24.809 -2.429 12.872 1.00 91.50 107 ASN A CA 1
ATOM 825 C C . ASN A 1 107 ? -24.546 -3.567 13.870 1.00 91.50 107 ASN A C 1
ATOM 827 O O . ASN A 1 107 ? -25.011 -4.686 13.661 1.00 91.50 107 ASN A O 1
ATOM 831 N N . GLN A 1 108 ? -23.763 -3.307 14.924 1.00 86.94 108 GLN A N 1
ATOM 832 C CA . GLN A 1 108 ? -23.306 -4.293 15.907 1.00 86.94 108 GLN A CA 1
ATOM 833 C C . GLN A 1 108 ? -22.641 -5.532 15.277 1.00 86.94 108 GLN A C 1
ATOM 835 O O . GLN A 1 108 ? -22.596 -6.613 15.874 1.00 86.94 108 GLN A O 1
ATOM 840 N N . SER A 1 109 ? -22.067 -5.385 14.081 1.00 92.56 109 SER A N 1
ATOM 841 C CA . SER A 1 109 ? -21.477 -6.475 13.301 1.00 92.56 109 SER A CA 1
ATOM 842 C C . SER A 1 109 ? -20.024 -6.748 13.712 1.00 92.56 109 SER A C 1
ATOM 844 O O . SER A 1 109 ? -19.095 -6.755 12.908 1.00 92.56 109 SER A O 1
ATOM 846 N N . LEU A 1 110 ? -19.804 -7.001 15.007 1.00 91.94 110 LEU A N 1
ATOM 847 C CA . LEU A 1 110 ? -18.465 -7.140 15.600 1.00 91.94 110 LEU A CA 1
ATOM 848 C C . LEU A 1 110 ? -17.609 -8.248 14.971 1.00 91.94 110 LEU A C 1
ATOM 850 O O . LEU A 1 110 ? -16.387 -8.178 15.041 1.00 91.94 110 LEU A O 1
ATOM 854 N N . ALA A 1 111 ? -18.220 -9.263 14.355 1.00 92.06 111 ALA A N 1
ATOM 855 C CA . ALA A 1 111 ? -17.489 -10.313 13.643 1.00 92.06 111 ALA A CA 1
ATOM 856 C C . ALA A 1 111 ? -16.735 -9.795 12.404 1.00 92.06 111 ALA A C 1
ATOM 858 O O . ALA A 1 111 ? -15.775 -10.428 11.965 1.00 92.06 111 ALA A O 1
ATOM 859 N N . ASP A 1 112 ? -17.151 -8.659 11.844 1.00 93.19 112 ASP A N 1
ATOM 860 C CA . ASP A 1 112 ? -16.538 -8.078 10.648 1.00 93.19 112 ASP A CA 1
ATOM 861 C C . ASP A 1 112 ? -15.366 -7.153 10.978 1.00 93.19 112 ASP A C 1
ATOM 863 O O . ASP A 1 112 ? -14.533 -6.895 10.113 1.00 93.19 112 ASP A O 1
ATOM 867 N N . PHE A 1 113 ? -15.244 -6.719 12.236 1.00 94.25 113 PHE A N 1
ATOM 868 C CA . PHE A 1 113 ? -14.114 -5.925 12.715 1.00 94.25 113 PHE A CA 1
ATOM 869 C C . PHE A 1 113 ? -12.751 -6.565 12.416 1.00 94.25 113 PHE A C 1
ATOM 871 O O . PHE A 1 113 ? -11.954 -5.927 11.723 1.00 94.25 113 PHE A O 1
ATOM 878 N N . PRO A 1 114 ? -12.463 -7.807 12.855 1.00 93.00 114 PRO A N 1
ATOM 879 C CA . PRO A 1 114 ? -11.174 -8.418 12.562 1.00 93.00 114 PRO A CA 1
ATOM 880 C C . PRO A 1 114 ? -10.973 -8.705 11.082 1.00 93.00 114 PRO A C 1
ATOM 882 O O . PRO A 1 114 ? -9.878 -8.500 10.576 1.00 93.00 114 PRO A O 1
ATOM 885 N N . LYS A 1 115 ? -12.032 -9.094 10.361 1.00 93.31 115 LYS A N 1
ATOM 886 C CA . LYS A 1 115 ? -11.951 -9.346 8.916 1.00 93.31 115 LYS A CA 1
ATOM 887 C C . LYS A 1 115 ? -11.525 -8.092 8.159 1.00 93.31 115 LYS A C 1
ATOM 889 O O . LYS A 1 115 ? -10.649 -8.158 7.306 1.00 93.31 115 LYS A O 1
ATOM 894 N N . TYR A 1 116 ? -12.145 -6.955 8.478 1.00 93.75 116 TYR A N 1
ATOM 895 C CA . TYR A 1 116 ? -11.810 -5.677 7.865 1.00 93.75 116 TYR A CA 1
ATOM 896 C C . TYR A 1 116 ? -10.390 -5.238 8.223 1.00 93.75 116 TYR A C 1
ATOM 898 O O . TYR A 1 116 ? -9.646 -4.811 7.343 1.00 93.75 116 TYR A O 1
ATOM 906 N N . TRP A 1 117 ? -10.016 -5.339 9.500 1.00 91.12 117 TRP A N 1
ATOM 907 C CA . TRP A 1 117 ? -8.703 -4.902 9.960 1.00 91.12 117 TRP A CA 1
ATOM 908 C C . TRP A 1 117 ? -7.574 -5.748 9.368 1.00 91.12 117 TRP A C 1
ATOM 910 O O . TRP A 1 117 ? -6.612 -5.198 8.843 1.00 91.12 117 TRP A O 1
ATOM 920 N N . ASP A 1 118 ? -7.718 -7.072 9.364 1.00 91.00 118 ASP A N 1
ATOM 921 C CA . ASP A 1 118 ? -6.722 -7.963 8.771 1.00 91.00 118 ASP A CA 1
ATOM 922 C C . ASP A 1 118 ? -6.609 -7.723 7.253 1.00 91.00 118 ASP A C 1
ATOM 924 O O . ASP A 1 118 ? -5.506 -7.573 6.735 1.00 91.00 118 ASP A O 1
ATOM 928 N N . TRP A 1 119 ? -7.736 -7.555 6.546 1.00 92.69 119 TRP A N 1
ATOM 929 C CA . TRP A 1 119 ? -7.745 -7.200 5.118 1.00 92.69 119 TRP A CA 1
ATOM 930 C C . TRP A 1 119 ? -7.059 -5.856 4.823 1.00 92.69 119 TRP A C 1
ATOM 932 O O . TRP A 1 119 ? -6.364 -5.710 3.814 1.00 92.69 119 TRP A O 1
ATOM 942 N N . LEU A 1 120 ? -7.237 -4.862 5.694 1.00 90.69 120 LEU A N 1
ATOM 943 C CA . LEU A 1 120 ? -6.621 -3.544 5.546 1.00 90.69 120 LEU A CA 1
ATOM 944 C C . LEU A 1 120 ? -5.090 -3.647 5.536 1.00 90.69 120 LEU A C 1
ATOM 946 O O . LEU A 1 120 ? -4.449 -3.004 4.704 1.00 90.69 120 LEU A O 1
ATOM 950 N N . HIS A 1 121 ? -4.529 -4.478 6.418 1.00 85.88 121 HIS A N 1
ATOM 951 C CA . HIS A 1 121 ? -3.087 -4.697 6.542 1.00 85.88 121 HIS A CA 1
ATOM 952 C C . HIS A 1 121 ? -2.526 -5.653 5.479 1.00 85.88 121 HIS A C 1
ATOM 954 O O . HIS A 1 121 ? -1.472 -5.374 4.913 1.00 85.88 121 HIS A O 1
ATOM 960 N N . GLU A 1 122 ? -3.222 -6.750 5.172 1.00 86.69 122 GLU A N 1
ATOM 961 C CA . GLU A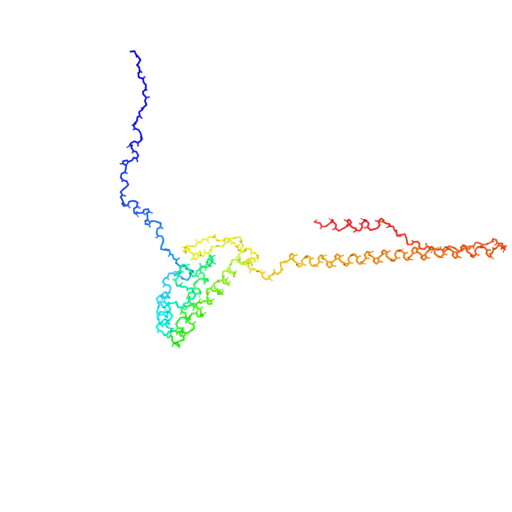 1 122 ? -2.738 -7.776 4.232 1.00 86.69 122 GLU A CA 1
ATOM 962 C C . GLU A 1 122 ? -2.894 -7.361 2.765 1.00 86.69 122 GLU A C 1
ATOM 964 O O . GLU A 1 122 ? -2.079 -7.731 1.922 1.00 86.69 122 GLU A O 1
ATOM 969 N N . VAL A 1 123 ? -3.945 -6.601 2.449 1.00 88.69 123 VAL A N 1
ATOM 970 C CA . VAL A 1 123 ? -4.327 -6.311 1.062 1.00 88.69 123 VAL A CA 1
ATOM 971 C C . VAL A 1 123 ? -4.240 -4.823 0.779 1.00 88.69 123 VAL A C 1
ATOM 973 O O . VAL A 1 123 ? -3.500 -4.407 -0.114 1.00 88.69 123 VAL A O 1
ATOM 976 N N . LYS A 1 124 ? -4.979 -3.998 1.531 1.00 89.69 124 LYS A N 1
ATOM 977 C CA . LYS A 1 124 ? -5.222 -2.623 1.086 1.00 89.69 124 LYS A CA 1
ATOM 978 C C . LYS A 1 124 ? -4.015 -1.701 1.246 1.00 89.69 124 LYS A C 1
ATOM 980 O O . LYS A 1 124 ? -3.776 -0.869 0.372 1.00 89.69 124 LYS A O 1
ATOM 985 N N . MET A 1 125 ? -3.260 -1.835 2.336 1.00 86.00 125 MET A N 1
ATOM 986 C CA . MET A 1 125 ? -2.027 -1.071 2.537 1.00 86.00 125 MET A CA 1
ATOM 987 C C . MET A 1 125 ? -0.947 -1.434 1.504 1.00 86.00 125 MET A C 1
ATOM 989 O O . MET A 1 125 ? -0.473 -0.515 0.838 1.00 86.00 125 MET A O 1
ATOM 993 N N . PRO A 1 126 ? -0.593 -2.721 1.288 1.00 85.62 126 PRO A N 1
ATOM 994 C CA . PRO A 1 126 ? 0.373 -3.094 0.255 1.00 85.62 126 PRO A CA 1
ATOM 995 C C . PRO A 1 126 ? -0.047 -2.684 -1.156 1.00 85.62 126 PRO A C 1
ATOM 997 O O . PRO A 1 126 ? 0.790 -2.209 -1.921 1.00 85.62 126 PRO A O 1
ATOM 1000 N N . GLU A 1 127 ? -1.330 -2.831 -1.503 1.00 87.75 127 GLU A N 1
ATOM 1001 C CA . GLU A 1 127 ? -1.871 -2.363 -2.784 1.00 87.75 127 GLU A CA 1
ATOM 1002 C C . GLU A 1 127 ? -1.620 -0.860 -2.958 1.00 87.75 127 GLU A C 1
ATOM 1004 O O . GLU A 1 127 ? -1.093 -0.432 -3.983 1.00 87.75 127 GLU A O 1
ATOM 1009 N N . ARG A 1 128 ? -1.904 -0.064 -1.921 1.00 87.50 128 ARG A N 1
ATOM 1010 C CA . ARG A 1 128 ? -1.732 1.388 -1.978 1.00 87.50 128 ARG A CA 1
ATOM 1011 C C . ARG A 1 128 ? -0.269 1.817 -2.034 1.00 87.50 128 ARG A C 1
ATOM 1013 O O . ARG A 1 128 ? 0.064 2.726 -2.786 1.00 87.50 128 ARG A O 1
ATOM 1020 N N . SER A 1 129 ? 0.612 1.145 -1.296 1.00 86.38 129 SER A N 1
ATOM 1021 C CA . SER A 1 129 ? 2.056 1.360 -1.419 1.00 86.38 129 SER A CA 1
ATOM 1022 C C . SER A 1 129 ? 2.555 1.035 -2.825 1.00 86.38 129 SER A C 1
ATOM 1024 O O . SER A 1 129 ? 3.345 1.798 -3.370 1.00 86.38 129 SER A O 1
ATOM 1026 N N . ARG A 1 130 ? 2.068 -0.044 -3.454 1.00 87.69 130 ARG A N 1
ATOM 1027 C CA . ARG A 1 130 ? 2.425 -0.374 -4.844 1.00 87.69 130 ARG A CA 1
ATOM 1028 C C . ARG A 1 130 ? 1.965 0.703 -5.821 1.00 87.69 130 ARG A C 1
ATOM 1030 O O . ARG A 1 130 ? 2.756 1.109 -6.658 1.00 87.69 130 ARG A O 1
ATOM 1037 N N . GLU A 1 131 ? 0.738 1.206 -5.700 1.00 87.81 131 GLU A N 1
ATOM 1038 C CA . GLU A 1 131 ? 0.229 2.281 -6.572 1.00 87.81 131 GLU A CA 1
ATOM 1039 C C . GLU A 1 131 ? 1.123 3.534 -6.565 1.00 87.81 131 GLU A C 1
ATOM 1041 O O . GLU A 1 131 ? 1.209 4.233 -7.572 1.00 87.81 131 GLU A O 1
ATOM 1046 N N . VAL A 1 132 ? 1.796 3.802 -5.443 1.00 88.00 132 VAL A N 1
ATOM 1047 C CA . VAL A 1 132 ? 2.603 5.009 -5.226 1.00 88.00 132 VAL A CA 1
ATOM 1048 C C . VAL A 1 132 ? 4.082 4.781 -5.531 1.00 88.00 132 VAL A C 1
ATOM 1050 O O . VAL A 1 132 ? 4.729 5.660 -6.086 1.00 88.00 132 VAL A O 1
ATOM 1053 N N . LEU A 1 133 ? 4.629 3.620 -5.162 1.00 88.44 133 LEU A N 1
ATOM 1054 C CA . LEU A 1 133 ? 6.062 3.314 -5.259 1.00 88.44 133 LEU A CA 1
ATOM 1055 C C . LEU A 1 133 ? 6.454 2.672 -6.588 1.00 88.44 133 LEU A C 1
ATOM 1057 O O . LEU A 1 133 ? 7.643 2.591 -6.898 1.00 88.44 133 LEU A O 1
ATOM 1061 N N . CYS A 1 134 ? 5.482 2.201 -7.367 1.00 89.06 134 CYS A N 1
ATOM 1062 C CA . CYS A 1 134 ? 5.739 1.511 -8.620 1.00 89.06 134 CYS A CA 1
ATOM 1063 C C . CYS A 1 134 ? 5.702 2.445 -9.837 1.00 89.06 134 CYS A C 1
ATOM 1065 O O . CYS A 1 134 ? 4.961 3.432 -9.866 1.00 89.06 134 CYS A O 1
ATOM 1067 N N . PRO A 1 135 ? 6.447 2.114 -10.904 1.00 86.06 135 PRO A N 1
ATOM 1068 C CA . PRO A 1 135 ? 6.315 2.795 -12.187 1.00 86.06 135 PRO A CA 1
ATOM 1069 C C . PRO A 1 135 ? 4.903 2.610 -12.785 1.00 86.06 135 PRO A C 1
ATOM 1071 O O . PRO A 1 135 ? 4.328 1.521 -12.649 1.00 86.06 135 PRO A O 1
ATOM 1074 N N . PRO A 1 136 ? 4.350 3.618 -13.493 1.00 85.12 136 PRO A N 1
ATOM 1075 C CA . PRO A 1 136 ? 4.971 4.897 -13.873 1.00 85.12 136 PRO A CA 1
ATOM 1076 C C . PRO A 1 136 ? 4.810 6.030 -12.840 1.00 85.12 136 PRO A C 1
ATOM 1078 O O . PRO A 1 136 ? 5.300 7.130 -13.086 1.00 85.12 136 PRO A O 1
ATOM 1081 N N . ALA A 1 137 ? 4.114 5.788 -11.724 1.00 85.25 137 ALA A N 1
ATOM 1082 C CA . ALA A 1 137 ? 3.790 6.818 -10.733 1.00 85.25 137 ALA A CA 1
ATOM 1083 C C . ALA A 1 137 ? 5.029 7.333 -9.981 1.00 85.25 137 ALA A C 1
ATOM 1085 O O . ALA A 1 137 ? 5.100 8.513 -9.649 1.00 85.25 137 ALA A O 1
ATOM 1086 N N . CYS A 1 138 ? 6.018 6.464 -9.765 1.00 86.38 138 CYS A N 1
ATOM 1087 C CA . CYS A 1 138 ? 7.282 6.799 -9.118 1.00 86.38 138 CYS A CA 1
ATOM 1088 C C . CYS A 1 138 ? 8.436 6.825 -10.133 1.00 86.38 138 CYS A C 1
ATOM 1090 O O . CYS A 1 138 ? 8.616 5.869 -10.893 1.00 86.38 138 CYS A O 1
ATOM 1092 N N . GLN A 1 139 ? 9.242 7.894 -10.124 1.00 87.81 139 GLN A N 1
ATOM 1093 C CA . GLN A 1 139 ? 10.460 8.022 -10.934 1.00 87.81 139 GLN A CA 1
ATOM 1094 C C . GLN A 1 139 ? 11.643 8.444 -10.049 1.00 87.81 139 GLN A C 1
ATOM 1096 O O . GLN A 1 139 ? 11.753 9.595 -9.640 1.00 87.81 139 GLN A O 1
ATOM 1101 N N . GLY A 1 140 ? 12.533 7.498 -9.738 1.00 87.75 140 GLY A N 1
ATOM 1102 C CA . GLY A 1 140 ? 13.688 7.716 -8.861 1.00 87.75 140 GLY A CA 1
ATOM 1103 C C . GLY A 1 140 ? 13.341 7.625 -7.374 1.00 87.75 140 GLY A C 1
ATOM 1104 O O . GLY A 1 140 ? 13.534 6.572 -6.766 1.00 87.75 140 GLY A O 1
ATOM 1105 N N . PHE A 1 141 ? 12.828 8.713 -6.801 1.00 88.94 141 PHE A N 1
ATOM 1106 C CA . PHE A 1 141 ? 12.510 8.813 -5.376 1.00 88.94 141 PHE A CA 1
ATOM 1107 C C . PHE A 1 141 ? 11.176 9.520 -5.163 1.00 88.94 141 PHE A C 1
ATOM 1109 O O . PHE A 1 141 ? 10.772 10.367 -5.959 1.00 88.94 141 PHE A O 1
ATOM 1116 N N . ILE A 1 142 ? 10.507 9.192 -4.063 1.00 88.75 142 ILE A N 1
ATOM 1117 C CA . ILE A 1 142 ? 9.288 9.865 -3.629 1.00 88.75 142 ILE A CA 1
ATOM 1118 C C . ILE A 1 142 ? 9.330 10.099 -2.125 1.00 88.75 142 ILE A C 1
ATOM 1120 O O . ILE A 1 142 ? 9.782 9.248 -1.360 1.00 88.75 142 ILE A O 1
ATOM 1124 N N . THR A 1 143 ? 8.826 11.248 -1.688 1.00 88.19 143 THR A N 1
ATOM 1125 C CA . THR A 1 143 ? 8.655 11.521 -0.264 1.00 88.19 143 THR A CA 1
ATOM 1126 C C . THR A 1 143 ? 7.429 10.769 0.246 1.00 88.19 143 THR A C 1
ATOM 1128 O O . THR A 1 143 ? 6.290 11.094 -0.097 1.00 88.19 143 THR A O 1
ATOM 1131 N N . ALA A 1 144 ? 7.656 9.773 1.094 1.00 86.06 144 ALA A N 1
ATOM 1132 C CA . ALA A 1 144 ? 6.609 8.956 1.692 1.00 86.06 144 ALA A CA 1
ATOM 1133 C C . ALA A 1 144 ? 6.792 8.873 3.212 1.00 86.06 144 ALA A C 1
ATOM 1135 O O . ALA A 1 144 ? 7.854 9.165 3.762 1.00 86.06 144 ALA A O 1
ATOM 1136 N N . PHE A 1 145 ? 5.743 8.486 3.927 1.00 81.94 145 PHE A N 1
ATOM 1137 C CA . PHE A 1 145 ? 5.855 8.168 5.343 1.00 81.94 145 PHE A CA 1
ATOM 1138 C C . PHE A 1 145 ? 6.451 6.791 5.510 1.00 81.94 145 PHE A C 1
ATOM 1140 O O . PHE A 1 145 ? 5.866 5.807 5.063 1.00 81.94 145 PHE A O 1
ATOM 1147 N N . ASN A 1 146 ? 7.565 6.714 6.230 1.00 80.62 146 ASN A N 1
ATOM 1148 C CA . ASN A 1 146 ? 8.019 5.441 6.749 1.00 80.62 146 ASN A CA 1
ATOM 1149 C C . ASN A 1 146 ? 7.127 5.073 7.931 1.00 80.62 146 ASN A C 1
ATOM 1151 O O . ASN A 1 146 ? 7.141 5.743 8.959 1.00 80.62 146 ASN A O 1
ATOM 1155 N N . CYS A 1 147 ? 6.357 4.004 7.794 1.00 77.50 147 CYS A N 1
ATOM 1156 C CA . CYS A 1 147 ? 5.394 3.620 8.812 1.00 77.50 147 CYS A CA 1
ATOM 1157 C C . CYS A 1 147 ? 5.997 3.030 10.094 1.00 77.50 147 CYS A C 1
ATOM 1159 O O . CYS A 1 147 ? 5.268 2.851 11.067 1.00 77.50 147 CYS A O 1
ATOM 1161 N N . SER A 1 148 ? 7.297 2.724 10.108 1.00 75.56 148 SER A N 1
ATOM 1162 C CA . SER A 1 148 ? 8.001 2.250 11.307 1.00 75.56 148 SER A CA 1
ATOM 1163 C C . SER A 1 148 ? 8.538 3.393 12.175 1.00 75.56 148 SER A C 1
ATOM 1165 O O . SER A 1 148 ? 8.595 3.269 13.395 1.00 75.56 148 SER A O 1
ATOM 1167 N N . THR A 1 149 ? 8.934 4.510 11.553 1.00 75.25 149 THR A N 1
ATOM 1168 C CA . THR A 1 149 ? 9.523 5.680 12.235 1.00 75.25 149 THR A CA 1
ATOM 1169 C C . THR A 1 149 ? 8.603 6.891 12.245 1.00 75.25 149 THR A C 1
ATOM 1171 O O . THR A 1 149 ? 8.796 7.816 13.033 1.00 75.25 149 THR A O 1
ATOM 1174 N N . CYS A 1 150 ? 7.609 6.884 11.362 1.00 79.00 150 CYS A N 1
ATOM 1175 C CA . CYS A 1 150 ? 6.547 7.874 11.212 1.00 79.00 150 CYS A CA 1
ATOM 1176 C C . CYS A 1 150 ? 7.052 9.266 10.928 1.00 79.00 150 CYS A C 1
ATOM 1178 O O . CYS A 1 150 ? 6.503 10.288 11.336 1.00 79.00 150 CYS A O 1
ATOM 1180 N N . ARG A 1 151 ? 8.126 9.254 10.152 1.00 81.38 151 ARG A N 1
ATOM 1181 C CA . ARG A 1 151 ? 8.754 10.411 9.563 1.00 81.38 151 ARG A CA 1
ATOM 1182 C C . ARG A 1 151 ? 8.536 10.341 8.064 1.00 81.38 151 ARG A C 1
ATOM 1184 O O . ARG A 1 151 ? 8.514 9.260 7.471 1.00 81.38 151 ARG A O 1
ATOM 1191 N N . LYS A 1 152 ? 8.390 11.518 7.468 1.00 85.19 152 LYS A N 1
ATOM 1192 C CA . LYS A 1 152 ? 8.507 11.674 6.023 1.00 85.19 152 LYS A CA 1
ATOM 1193 C C . LYS A 1 152 ? 9.963 11.418 5.663 1.00 85.19 152 LYS A C 1
ATOM 1195 O O . LYS A 1 152 ? 10.848 12.059 6.229 1.00 85.19 152 LYS A O 1
ATOM 1200 N N . VAL A 1 153 ? 10.192 10.459 4.784 1.00 87.38 153 VAL A N 1
ATOM 1201 C CA . VAL A 1 153 ? 11.513 10.111 4.272 1.00 87.38 153 VAL A CA 1
ATOM 1202 C C . VAL A 1 153 ? 11.413 9.946 2.765 1.00 87.38 153 VAL A C 1
ATOM 1204 O O . VAL A 1 153 ? 10.366 9.559 2.241 1.00 87.38 153 VAL A O 1
ATOM 1207 N N . ASP A 1 154 ? 12.504 10.230 2.071 1.00 89.44 154 ASP A N 1
ATOM 1208 C CA . ASP A 1 154 ? 12.582 9.947 0.648 1.00 89.44 154 ASP A CA 1
ATOM 1209 C C . ASP A 1 154 ? 12.886 8.464 0.468 1.00 89.44 154 ASP A C 1
ATOM 1211 O O . ASP A 1 154 ? 13.913 7.954 0.923 1.00 89.44 154 ASP A O 1
ATOM 1215 N N . VAL A 1 155 ? 11.949 7.758 -0.156 1.00 86.88 155 VAL A N 1
ATOM 1216 C CA . VAL A 1 155 ? 12.080 6.340 -0.473 1.00 86.88 155 VAL A CA 1
ATOM 1217 C C . VAL A 1 155 ? 12.362 6.187 -1.957 1.00 86.88 155 VAL A C 1
ATOM 1219 O O . VAL A 1 155 ? 11.760 6.861 -2.795 1.00 86.88 155 VAL A O 1
ATOM 1222 N N . ALA A 1 156 ? 13.295 5.298 -2.284 1.00 88.81 156 ALA A N 1
ATOM 1223 C CA . ALA A 1 156 ? 13.535 4.919 -3.665 1.00 88.81 156 ALA A CA 1
ATOM 1224 C C . ALA A 1 156 ? 12.307 4.189 -4.222 1.00 88.81 156 ALA A C 1
ATOM 1226 O O . ALA A 1 156 ? 11.670 3.394 -3.521 1.00 88.81 156 ALA A O 1
ATOM 1227 N N . CYS A 1 157 ? 11.996 4.441 -5.490 1.00 89.50 157 CYS A N 1
ATOM 1228 C CA . CYS A 1 157 ? 10.950 3.710 -6.189 1.00 89.50 157 CYS A CA 1
ATOM 1229 C C . CYS A 1 157 ? 11.253 2.210 -6.203 1.00 89.50 157 CYS A C 1
ATOM 1231 O O . CYS A 1 157 ? 12.408 1.785 -6.286 1.00 89.50 157 CYS A O 1
ATOM 1233 N N . TRP A 1 158 ? 10.202 1.399 -6.141 1.00 88.56 158 TRP A N 1
ATOM 1234 C CA . TRP A 1 158 ? 10.346 -0.048 -6.207 1.00 88.56 158 TRP A CA 1
ATOM 1235 C C . TRP A 1 158 ? 10.684 -0.506 -7.623 1.00 88.56 158 TRP A C 1
ATOM 1237 O O . TRP A 1 158 ? 10.188 0.036 -8.612 1.00 88.56 158 TRP A O 1
ATOM 1247 N N . ASP A 1 159 ? 11.508 -1.550 -7.712 1.00 85.00 159 ASP A N 1
ATOM 1248 C CA . ASP A 1 159 ? 11.815 -2.184 -8.989 1.00 85.00 159 ASP A CA 1
ATOM 1249 C C . ASP A 1 159 ? 10.577 -2.912 -9.548 1.00 85.00 159 ASP A C 1
ATOM 1251 O O . ASP A 1 159 ? 9.710 -3.403 -8.813 1.00 85.00 159 ASP A O 1
ATOM 1255 N N . LEU A 1 160 ? 10.520 -3.039 -10.874 1.00 83.75 160 LEU A N 1
ATOM 1256 C CA . LEU A 1 160 ? 9.437 -3.690 -11.615 1.00 83.75 160 LEU A CA 1
ATOM 1257 C C . LEU A 1 160 ? 9.147 -5.108 -11.108 1.00 83.75 160 LEU A C 1
ATOM 1259 O O . LEU A 1 160 ? 7.991 -5.530 -11.124 1.00 83.75 160 LEU A O 1
ATOM 1263 N N . ARG A 1 161 ? 10.170 -5.828 -10.629 1.00 79.50 161 ARG A N 1
ATOM 1264 C CA . ARG A 1 161 ? 10.018 -7.181 -10.067 1.00 79.50 161 ARG A CA 1
ATOM 1265 C C . ARG A 1 161 ? 9.215 -7.189 -8.767 1.00 79.50 161 ARG A C 1
ATOM 1267 O O . ARG A 1 161 ? 8.385 -8.071 -8.579 1.00 79.50 161 ARG A O 1
ATOM 1274 N N . THR A 1 162 ? 9.439 -6.206 -7.897 1.00 82.50 162 THR A N 1
ATOM 1275 C CA . THR A 1 162 ? 8.716 -6.056 -6.623 1.00 82.50 162 THR A CA 1
ATOM 1276 C C . THR A 1 162 ? 7.268 -5.635 -6.864 1.00 82.50 162 THR A C 1
ATOM 1278 O O . THR A 1 162 ? 6.350 -6.096 -6.185 1.00 82.50 162 THR A O 1
ATOM 1281 N N . CYS A 1 163 ? 7.059 -4.779 -7.862 1.00 85.00 163 CYS A N 1
ATOM 1282 C CA . CYS A 1 163 ? 5.749 -4.260 -8.237 1.00 85.00 163 CYS A CA 1
ATOM 1283 C C . CYS A 1 163 ? 4.860 -5.290 -8.939 1.00 85.00 163 CYS A C 1
ATOM 1285 O O . CYS A 1 163 ? 3.661 -5.359 -8.667 1.00 85.00 163 CYS A O 1
ATOM 1287 N N . TYR A 1 164 ? 5.446 -6.094 -9.829 1.00 82.69 164 TYR A N 1
ATOM 1288 C CA . TYR A 1 164 ? 4.720 -7.009 -10.706 1.00 82.69 164 TYR A CA 1
ATOM 1289 C C . TYR A 1 164 ? 5.355 -8.411 -10.694 1.00 82.69 164 TYR A C 1
ATOM 1291 O O . TYR A 1 164 ? 5.939 -8.823 -11.700 1.00 82.69 164 TYR A O 1
ATOM 1299 N N . PRO A 1 165 ? 5.230 -9.170 -9.587 1.00 72.75 165 PRO A N 1
ATOM 1300 C CA . PRO A 1 165 ? 5.853 -10.490 -9.460 1.00 72.75 165 PRO A CA 1
ATOM 1301 C C . PRO A 1 165 ? 5.311 -11.515 -10.472 1.00 72.75 165 PRO A C 1
ATOM 1303 O O . PRO A 1 165 ? 6.063 -12.360 -10.950 1.00 72.75 165 PRO A O 1
ATOM 1306 N N . ASP A 1 166 ? 4.034 -11.405 -10.861 1.00 70.62 166 ASP A N 1
ATOM 1307 C CA . ASP A 1 166 ? 3.370 -12.337 -11.790 1.00 70.62 166 ASP A CA 1
ATOM 1308 C C . ASP A 1 166 ? 3.590 -12.019 -13.273 1.00 70.62 166 ASP A C 1
ATOM 1310 O O . ASP A 1 166 ? 3.220 -12.810 -14.150 1.00 70.62 166 ASP A O 1
ATOM 1314 N N . ARG A 1 167 ? 4.218 -10.882 -13.604 1.00 62.59 167 ARG A N 1
ATOM 1315 C CA . ARG A 1 167 ? 4.689 -10.679 -14.975 1.00 62.59 167 ARG A CA 1
ATOM 1316 C C . ARG A 1 167 ? 5.855 -11.635 -15.183 1.00 62.59 167 ARG A C 1
ATOM 1318 O O . ARG A 1 167 ? 6.986 -11.303 -14.834 1.00 62.59 167 ARG A O 1
ATOM 1325 N N . LYS A 1 168 ? 5.586 -12.806 -15.784 1.00 57.06 168 LYS A N 1
ATOM 1326 C CA . LYS A 1 168 ? 6.618 -13.648 -16.411 1.00 57.06 168 LYS A CA 1
ATOM 1327 C C . LYS A 1 168 ? 7.515 -12.695 -17.181 1.00 57.06 168 LYS A C 1
ATOM 1329 O O . LYS A 1 168 ? 7.045 -12.040 -18.111 1.00 57.06 168 LYS A O 1
ATOM 1334 N N . GLY A 1 169 ? 8.738 -12.514 -16.679 1.00 61.44 169 GLY A N 1
ATOM 1335 C CA . GLY A 1 169 ? 9.558 -11.375 -17.065 1.00 61.44 169 GLY A CA 1
ATOM 1336 C C . GLY A 1 169 ? 9.639 -11.299 -18.580 1.00 61.44 169 GLY A C 1
ATOM 1337 O O . GLY A 1 169 ? 9.708 -12.338 -19.233 1.00 61.44 169 GLY A O 1
ATOM 1338 N N . LEU A 1 170 ? 9.645 -10.087 -19.134 1.00 65.38 170 LEU A N 1
ATOM 1339 C CA . LEU A 1 170 ? 9.858 -9.841 -20.566 1.00 65.38 170 LEU A CA 1
ATOM 1340 C C . LEU A 1 170 ? 10.953 -10.766 -21.134 1.00 65.38 170 LEU A C 1
ATOM 1342 O O . LEU A 1 170 ? 10.824 -11.311 -22.220 1.00 65.38 170 LEU A O 1
ATOM 1346 N N . GLN A 1 171 ? 11.987 -11.022 -20.330 1.00 69.50 171 GLN A N 1
ATOM 1347 C CA . GLN A 1 171 ? 13.085 -11.949 -20.585 1.00 69.50 171 GLN A CA 1
ATOM 1348 C C . GLN A 1 171 ? 12.675 -13.415 -20.843 1.00 69.50 171 GLN A C 1
ATOM 1350 O O . GLN A 1 171 ? 13.270 -14.066 -21.695 1.00 69.50 171 GLN A O 1
ATOM 1355 N N . SER A 1 172 ? 11.681 -13.956 -20.134 1.00 69.12 172 SER A N 1
ATOM 1356 C CA . SER A 1 172 ? 11.131 -15.296 -20.381 1.00 69.12 172 SER A CA 1
ATOM 1357 C C . SER A 1 172 ? 10.384 -15.343 -21.715 1.00 69.12 172 SER A C 1
ATOM 1359 O O . SER A 1 172 ? 10.587 -16.278 -22.487 1.00 69.12 172 SER A O 1
ATOM 1361 N N . THR A 1 173 ? 9.609 -14.304 -22.032 1.00 79.12 173 THR A N 1
ATOM 1362 C CA . THR A 1 173 ? 8.922 -14.174 -23.325 1.00 79.12 173 THR A CA 1
ATOM 1363 C C . THR A 1 173 ? 9.916 -14.013 -24.475 1.00 79.12 173 THR A C 1
ATOM 1365 O O . THR A 1 173 ? 9.801 -14.711 -25.477 1.00 79.12 173 THR A O 1
ATOM 1368 N N . PHE A 1 174 ? 10.950 -13.182 -24.316 1.00 81.31 174 PHE A N 1
ATOM 1369 C CA . PHE A 1 174 ? 12.030 -13.049 -25.300 1.00 81.31 174 PHE A CA 1
ATOM 1370 C C . PHE A 1 174 ? 12.787 -14.358 -25.514 1.00 81.31 174 PHE A C 1
ATOM 1372 O O . PHE A 1 174 ? 13.127 -14.684 -26.647 1.00 81.31 174 PHE A O 1
ATOM 1379 N N . ARG A 1 175 ? 13.014 -15.140 -24.453 1.00 84.25 175 ARG A N 1
ATOM 1380 C CA . ARG A 1 175 ? 13.660 -16.453 -24.565 1.00 84.25 175 ARG A CA 1
ATOM 1381 C C . ARG A 1 175 ? 12.818 -17.435 -25.383 1.00 84.25 175 ARG A C 1
ATOM 1383 O O . ARG A 1 175 ? 13.373 -18.134 -26.222 1.00 84.25 175 ARG A O 1
ATOM 1390 N N . LEU A 1 176 ? 11.500 -17.456 -25.174 1.00 86.44 176 LEU A N 1
ATOM 1391 C CA . LEU A 1 176 ? 10.574 -18.301 -25.940 1.00 86.44 176 LEU A CA 1
ATOM 1392 C C . LEU A 1 176 ? 10.459 -17.859 -27.405 1.00 86.44 176 LEU A C 1
ATOM 1394 O O . LEU A 1 176 ? 10.476 -18.689 -28.311 1.00 86.44 176 LEU A O 1
ATOM 1398 N N . LEU A 1 177 ? 10.385 -16.550 -27.652 1.00 88.81 177 LEU A N 1
ATOM 1399 C CA . LEU A 1 177 ? 10.383 -16.007 -29.011 1.00 88.81 177 LEU A CA 1
ATOM 1400 C C . LEU A 1 177 ? 11.693 -16.330 -29.736 1.00 88.81 177 LEU A C 1
ATOM 1402 O O . LEU A 1 177 ? 11.667 -16.777 -30.881 1.00 88.81 177 LEU A O 1
ATOM 1406 N N . GLY A 1 178 ? 12.828 -16.186 -29.047 1.00 89.88 178 GLY A N 1
ATOM 1407 C CA . GLY A 1 178 ? 14.139 -16.563 -29.568 1.00 89.88 178 GLY A CA 1
ATOM 1408 C C . GLY A 1 178 ? 14.227 -18.049 -29.914 1.00 89.88 178 GLY A C 1
ATOM 1409 O O . GLY A 1 178 ? 14.726 -18.397 -30.983 1.00 89.88 178 GLY A O 1
ATOM 1410 N N . SER A 1 179 ? 13.690 -18.934 -29.067 1.00 90.69 179 SER A N 1
ATOM 1411 C CA . SER A 1 179 ? 13.710 -20.376 -29.341 1.00 90.69 179 SER A CA 1
ATOM 1412 C C . SER A 1 179 ? 12.817 -20.764 -30.523 1.00 90.69 179 SER A C 1
ATOM 1414 O O . SER A 1 179 ? 13.214 -21.596 -31.339 1.00 90.69 179 SER A O 1
ATOM 1416 N N . MET A 1 180 ? 11.636 -20.150 -30.653 1.00 92.31 180 MET A N 1
ATOM 1417 C CA . MET A 1 180 ? 10.745 -20.377 -31.799 1.00 92.31 180 MET A CA 1
ATOM 1418 C C . MET A 1 180 ? 11.386 -19.886 -33.102 1.00 92.31 180 MET A C 1
ATOM 1420 O O . MET A 1 180 ? 11.440 -20.635 -34.074 1.00 92.31 180 MET A O 1
ATOM 1424 N N . ALA A 1 181 ? 11.944 -18.671 -33.102 1.00 93.88 181 ALA A N 1
ATOM 1425 C CA . ALA A 1 181 ? 12.622 -18.104 -34.265 1.00 93.88 181 ALA A CA 1
ATOM 1426 C C . ALA A 1 181 ? 13.827 -18.953 -34.695 1.00 93.88 181 ALA A C 1
ATOM 1428 O O . ALA A 1 181 ? 13.979 -19.261 -35.876 1.00 93.88 181 ALA A O 1
ATOM 1429 N N . SER A 1 182 ? 14.644 -19.392 -33.733 1.00 91.56 182 SER A N 1
ATOM 1430 C CA . SER A 1 182 ? 15.771 -20.288 -33.993 1.00 91.56 182 SER A CA 1
ATOM 1431 C C . SER A 1 182 ? 15.307 -21.600 -34.623 1.00 91.56 182 SER A C 1
ATOM 1433 O O . SER A 1 182 ? 15.855 -22.006 -35.643 1.00 91.56 182 SER A O 1
ATOM 1435 N N . SER A 1 183 ? 14.252 -22.218 -34.087 1.00 93.75 183 SER A N 1
ATOM 1436 C CA . SER A 1 183 ? 13.707 -23.469 -34.628 1.00 93.75 183 SER A CA 1
ATOM 1437 C C . SER A 1 183 ? 13.232 -23.305 -36.075 1.00 93.75 183 SER A C 1
ATOM 1439 O O . SER A 1 183 ? 13.564 -24.130 -36.921 1.00 93.75 183 SER A O 1
ATOM 1441 N N . CYS A 1 184 ? 12.525 -22.215 -36.390 1.00 94.50 184 CYS A N 1
ATOM 1442 C CA . CYS A 1 184 ? 12.094 -21.923 -37.760 1.00 94.50 184 CYS A CA 1
ATOM 1443 C C . CYS A 1 184 ? 13.280 -21.728 -38.715 1.00 94.50 184 CYS A C 1
ATOM 1445 O O . CYS A 1 184 ? 13.255 -22.247 -39.830 1.00 94.50 184 CYS A O 1
ATOM 1447 N N . LEU A 1 185 ? 14.331 -21.025 -38.279 1.00 93.75 185 LEU A N 1
ATOM 1448 C CA . LEU A 1 185 ? 15.548 -20.849 -39.075 1.00 93.75 185 LEU A CA 1
ATOM 1449 C C . LEU A 1 185 ? 16.260 -22.181 -39.319 1.00 93.75 185 LEU A C 1
ATOM 1451 O O . LEU A 1 185 ? 16.651 -22.462 -40.449 1.00 93.75 185 LEU A O 1
ATOM 1455 N N . PHE A 1 186 ? 16.384 -23.023 -38.293 1.00 93.06 186 PHE A N 1
ATOM 1456 C CA . PHE A 1 186 ? 16.982 -24.351 -38.429 1.00 93.06 186 PHE A CA 1
ATOM 1457 C C . PHE A 1 186 ? 16.192 -25.237 -39.394 1.00 93.06 186 PHE A C 1
ATOM 1459 O O . PHE A 1 186 ? 16.787 -25.850 -40.277 1.00 93.06 186 PHE A O 1
ATOM 1466 N N . LEU A 1 187 ? 14.862 -25.267 -39.279 1.00 93.12 187 LEU A N 1
ATOM 1467 C CA . LEU A 1 187 ? 14.013 -26.028 -40.198 1.00 93.12 187 LEU A CA 1
ATOM 1468 C C . LEU A 1 187 ? 14.112 -25.505 -41.637 1.00 93.12 187 LEU A C 1
ATOM 1470 O O . LEU A 1 187 ? 14.178 -26.307 -42.568 1.00 93.12 187 LEU A O 1
ATOM 1474 N N . GLY A 1 188 ? 14.188 -24.184 -41.822 1.00 92.31 188 GLY A N 1
ATOM 1475 C CA . GLY A 1 188 ? 14.429 -23.575 -43.130 1.00 92.31 188 GLY A CA 1
ATOM 1476 C C . GLY A 1 188 ? 15.769 -24.006 -43.730 1.00 92.31 188 GLY A C 1
ATOM 1477 O O . GLY A 1 188 ? 15.808 -24.470 -44.865 1.00 92.31 188 GLY A O 1
ATOM 1478 N N . LEU A 1 189 ? 16.855 -23.942 -42.951 1.00 91.06 189 LEU A N 1
ATOM 1479 C CA . LEU A 1 189 ? 18.190 -24.359 -43.397 1.00 91.06 189 LEU A CA 1
ATOM 1480 C C . LEU A 1 189 ? 18.247 -25.846 -43.764 1.00 91.06 189 LEU A C 1
ATOM 1482 O O . LEU A 1 189 ? 18.821 -26.198 -44.793 1.00 91.06 189 LEU A O 1
ATOM 1486 N N . VAL A 1 190 ? 17.637 -26.715 -42.953 1.00 91.12 190 VAL A N 1
ATOM 1487 C CA . VAL A 1 190 ? 17.572 -28.158 -43.234 1.00 91.12 190 VAL A CA 1
ATOM 1488 C C . VAL A 1 190 ? 16.770 -28.428 -44.506 1.00 91.12 190 VAL A C 1
ATOM 1490 O O . VAL A 1 190 ? 17.208 -29.222 -45.335 1.00 91.12 190 VAL A O 1
ATOM 1493 N N . SER A 1 191 ? 15.640 -27.740 -44.696 1.00 91.06 191 SER A N 1
ATOM 1494 C CA . SER A 1 191 ? 14.820 -27.878 -45.908 1.00 91.06 191 SER A CA 1
ATOM 1495 C C . SER A 1 191 ? 15.612 -27.477 -47.156 1.00 91.06 191 SER A C 1
ATOM 1497 O O . SER A 1 191 ? 15.690 -28.254 -48.105 1.00 91.06 191 SER A O 1
ATOM 1499 N N . CYS A 1 192 ? 16.308 -26.335 -47.116 1.00 88.25 192 CYS A N 1
ATOM 1500 C CA . CYS A 1 192 ? 17.168 -25.890 -48.215 1.00 88.25 192 CYS A CA 1
ATOM 1501 C C . CYS A 1 192 ? 18.321 -26.868 -48.504 1.00 88.25 192 CYS A C 1
ATOM 1503 O O . CYS A 1 192 ? 18.622 -27.143 -49.664 1.00 88.25 192 CYS A O 1
ATOM 1505 N N . ALA A 1 193 ? 18.960 -27.426 -47.470 1.00 87.75 193 ALA A N 1
ATOM 1506 C CA . ALA A 1 193 ? 20.041 -28.396 -47.647 1.00 87.75 193 ALA A CA 1
ATOM 1507 C C . ALA A 1 193 ? 19.554 -29.700 -48.307 1.00 87.75 193 ALA A C 1
ATOM 1509 O O . ALA A 1 193 ? 20.250 -30.258 -49.159 1.00 87.75 193 ALA A O 1
ATOM 1510 N N . LEU A 1 194 ? 18.356 -30.173 -47.943 1.00 88.94 194 LEU A N 1
ATOM 1511 C CA . LEU A 1 194 ? 17.746 -31.361 -48.545 1.00 88.94 194 LEU A CA 1
ATOM 1512 C C . LEU A 1 194 ? 17.368 -31.129 -50.011 1.00 88.94 194 LEU A C 1
ATOM 1514 O O . LEU A 1 194 ? 17.652 -31.985 -50.849 1.00 88.94 194 LEU A O 1
ATOM 1518 N N . GLU A 1 195 ? 16.794 -29.970 -50.339 1.00 88.88 195 GLU A N 1
ATOM 1519 C CA . GLU A 1 195 ? 16.492 -29.600 -51.728 1.00 88.88 195 GLU A CA 1
ATOM 1520 C C . GLU A 1 195 ? 17.767 -29.523 -52.580 1.00 88.88 195 GLU A C 1
ATOM 1522 O O . GLU A 1 195 ? 17.817 -30.119 -53.657 1.00 88.88 195 GLU A O 1
ATOM 1527 N N . CYS A 1 196 ? 18.837 -28.900 -52.068 1.00 81.88 196 CYS A N 1
ATOM 1528 C CA . CYS A 1 196 ? 20.138 -28.865 -52.746 1.00 81.88 196 CYS A CA 1
ATOM 1529 C C . CYS A 1 196 ? 20.725 -30.270 -52.959 1.00 81.88 196 CYS A C 1
ATOM 1531 O O . CYS A 1 196 ? 21.274 -30.559 -54.024 1.00 81.88 196 CYS A O 1
ATOM 1533 N N . LYS A 1 197 ? 20.611 -31.171 -51.975 1.00 86.19 197 LYS A N 1
ATOM 1534 C CA . LYS A 1 197 ? 21.100 -32.550 -52.113 1.00 86.19 197 LYS A CA 1
ATOM 1535 C C . LYS A 1 197 ? 20.319 -33.323 -53.181 1.00 86.19 197 LYS A C 1
ATOM 1537 O O . LYS A 1 197 ? 20.936 -33.932 -54.054 1.00 86.19 197 LYS A O 1
ATOM 1542 N N . ASN A 1 198 ? 18.989 -33.251 -53.149 1.00 84.69 198 ASN A N 1
ATOM 1543 C CA . ASN A 1 198 ? 18.133 -33.925 -54.126 1.00 84.69 198 ASN A CA 1
ATOM 1544 C C . ASN A 1 198 ? 18.372 -33.394 -55.551 1.00 84.69 198 ASN A C 1
ATOM 1546 O O . ASN A 1 198 ? 18.397 -34.179 -56.498 1.00 84.69 198 ASN A O 1
ATOM 1550 N N . ALA A 1 199 ? 18.601 -32.084 -55.705 1.00 77.81 199 ALA A N 1
ATOM 1551 C CA . ALA A 1 199 ? 18.954 -31.474 -56.987 1.00 77.81 199 ALA A CA 1
ATOM 1552 C C . ALA A 1 199 ? 20.320 -31.954 -57.519 1.00 77.81 199 ALA A C 1
ATOM 1554 O O . ALA A 1 199 ? 20.471 -32.192 -58.717 1.00 77.81 199 ALA A O 1
ATOM 1555 N N . ARG A 1 200 ? 21.317 -32.157 -56.642 1.00 77.06 200 ARG A N 1
ATOM 1556 C CA . ARG A 1 200 ? 22.619 -32.730 -57.035 1.00 77.06 200 ARG A CA 1
ATOM 1557 C C . ARG A 1 200 ? 22.487 -34.188 -57.494 1.00 77.06 200 ARG A C 1
ATOM 1559 O O . ARG A 1 200 ? 23.092 -34.570 -58.494 1.00 77.06 200 ARG A O 1
ATOM 1566 N N . GLU A 1 201 ? 21.684 -34.998 -56.804 1.00 78.31 201 GLU A N 1
ATOM 1567 C CA . GLU A 1 201 ? 21.459 -36.408 -57.167 1.00 78.31 201 GLU A CA 1
ATOM 1568 C C . GLU A 1 201 ? 20.662 -36.562 -58.480 1.00 78.31 201 GLU A C 1
ATOM 1570 O O . GLU A 1 201 ? 20.969 -37.433 -59.306 1.00 78.31 201 GLU A O 1
ATOM 1575 N N . SER A 1 202 ? 19.678 -35.691 -58.728 1.00 74.44 202 SER A N 1
ATOM 1576 C CA . SER A 1 202 ? 18.929 -35.678 -59.992 1.00 74.44 202 SER A CA 1
ATOM 1577 C C . SER A 1 202 ? 19.788 -35.210 -61.176 1.00 74.44 202 SER A C 1
ATOM 1579 O O . SER A 1 202 ? 19.718 -35.808 -62.250 1.00 74.44 202 SER A O 1
ATOM 1581 N N . ALA A 1 203 ? 20.678 -34.232 -60.978 1.00 71.69 203 ALA A N 1
ATOM 1582 C CA . ALA A 1 203 ? 21.651 -33.822 -61.993 1.00 71.69 203 ALA A CA 1
ATOM 1583 C C . ALA A 1 203 ? 22.670 -34.936 -62.318 1.00 71.69 203 ALA A C 1
ATOM 1585 O O . ALA A 1 203 ? 22.937 -35.213 -63.489 1.00 71.69 203 ALA A O 1
ATOM 1586 N N . ALA A 1 204 ? 23.184 -35.639 -61.302 1.00 69.31 204 ALA A N 1
ATOM 1587 C CA . ALA A 1 204 ? 24.136 -36.739 -61.489 1.00 69.31 204 ALA A CA 1
ATOM 1588 C C . ALA A 1 204 ? 23.52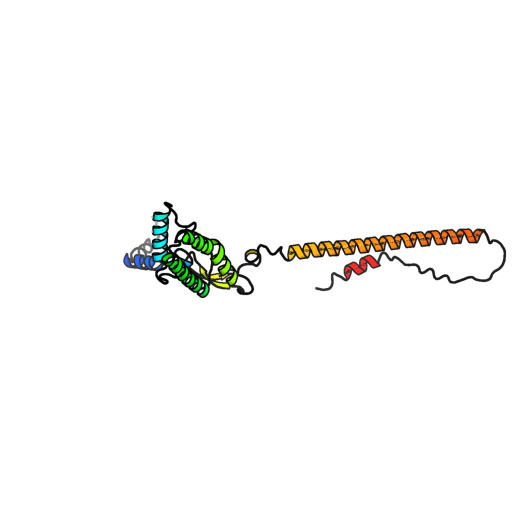5 -37.939 -62.244 1.00 69.31 204 ALA A C 1
ATOM 1590 O O . ALA A 1 204 ? 24.180 -38.573 -63.074 1.00 69.31 204 ALA A O 1
ATOM 1591 N N . SER A 1 205 ? 22.249 -38.245 -61.994 1.00 62.41 205 SER A N 1
ATOM 1592 C CA . SER A 1 205 ? 21.534 -39.317 -62.700 1.00 62.41 205 SER A CA 1
ATOM 1593 C C . SER A 1 205 ? 21.113 -38.931 -64.126 1.00 62.41 205 SER A C 1
ATOM 1595 O O . SER A 1 205 ? 21.089 -39.802 -64.999 1.00 62.41 205 SER A O 1
ATOM 1597 N N . ALA A 1 206 ? 20.860 -37.647 -64.403 1.00 63.00 206 ALA A N 1
ATOM 1598 C CA . ALA A 1 206 ? 20.632 -37.143 -65.760 1.00 63.00 206 ALA A CA 1
ATOM 1599 C C . ALA A 1 206 ? 21.889 -37.253 -66.646 1.00 63.00 206 ALA A C 1
ATOM 1601 O O . ALA A 1 206 ? 21.791 -37.696 -67.791 1.00 63.00 206 ALA A O 1
ATOM 1602 N N . GLN A 1 207 ? 23.077 -36.957 -66.103 1.00 59.78 207 GLN A N 1
ATOM 1603 C CA . GLN A 1 207 ? 24.344 -37.131 -66.829 1.00 59.78 207 GLN A CA 1
ATOM 1604 C C . GLN A 1 207 ? 24.645 -38.604 -67.145 1.00 59.78 207 GLN A C 1
ATOM 1606 O O . GLN A 1 207 ? 25.110 -38.920 -68.239 1.00 59.78 207 GLN A O 1
ATOM 1611 N N . ARG A 1 208 ? 24.308 -39.531 -66.238 1.00 57.94 208 ARG A N 1
ATOM 1612 C CA . ARG A 1 208 ? 24.488 -40.973 -66.481 1.00 57.94 208 ARG A CA 1
ATOM 1613 C C . ARG A 1 208 ? 23.626 -41.486 -67.641 1.00 57.94 208 ARG A C 1
ATOM 1615 O O . ARG A 1 208 ? 24.088 -42.320 -68.409 1.00 57.94 208 ARG A O 1
ATOM 1622 N N . LYS A 1 209 ? 22.413 -40.945 -67.810 1.00 56.03 209 LYS A N 1
ATOM 1623 C CA . LYS A 1 209 ? 21.530 -41.280 -68.940 1.00 56.03 209 LYS A CA 1
ATOM 1624 C C . LYS A 1 209 ? 22.018 -40.711 -70.277 1.00 56.03 209 LYS A C 1
ATOM 1626 O O . LYS A 1 209 ? 21.799 -41.343 -71.303 1.00 56.03 209 LYS A O 1
ATOM 1631 N N . GLN A 1 210 ? 22.699 -39.562 -70.287 1.00 52.75 210 GLN A N 1
ATOM 1632 C CA . GLN A 1 210 ? 23.311 -39.021 -71.511 1.00 52.75 210 GLN A CA 1
ATOM 1633 C C . GLN A 1 210 ? 24.548 -39.816 -71.958 1.00 52.75 210 GLN A C 1
ATOM 1635 O O . GLN A 1 210 ? 24.773 -39.949 -73.157 1.00 52.75 210 GLN A O 1
ATOM 1640 N N . GLY A 1 211 ? 25.296 -40.411 -71.022 1.00 51.72 211 GLY A N 1
ATOM 1641 C CA . GLY A 1 211 ? 26.401 -41.319 -71.352 1.00 51.72 211 GLY A CA 1
ATOM 1642 C C . GLY A 1 211 ? 25.955 -42.610 -72.053 1.00 51.72 211 GLY A C 1
ATOM 1643 O O . GLY A 1 211 ? 26.659 -43.099 -72.927 1.00 51.72 211 GLY A O 1
ATOM 1644 N N . GLU A 1 212 ? 24.766 -43.129 -71.731 1.00 47.75 212 GLU A N 1
ATOM 1645 C CA . GLU A 1 212 ? 24.258 -44.398 -72.282 1.00 47.75 212 GLU A CA 1
ATOM 1646 C C . GLU A 1 212 ? 23.619 -44.243 -73.681 1.00 47.75 212 GLU A C 1
ATOM 1648 O O . GLU A 1 212 ? 23.687 -45.151 -74.508 1.00 47.75 212 GLU A O 1
ATOM 1653 N N . VAL A 1 213 ? 23.066 -43.064 -74.001 1.00 50.00 213 VAL A N 1
ATOM 1654 C CA . VAL A 1 213 ? 22.525 -42.756 -75.345 1.00 50.00 213 VAL A CA 1
ATOM 1655 C C . VAL A 1 213 ? 23.644 -42.522 -76.371 1.00 50.00 213 VAL A C 1
ATOM 1657 O O . VAL A 1 213 ? 23.455 -42.753 -77.566 1.00 50.00 213 VAL A O 1
ATOM 1660 N N . GLN A 1 214 ? 24.838 -42.120 -75.928 1.00 44.31 214 GLN A N 1
ATOM 1661 C CA . GLN A 1 214 ? 25.964 -41.867 -76.829 1.00 44.31 214 GLN A CA 1
ATOM 1662 C C . GLN A 1 214 ? 26.691 -43.149 -77.278 1.00 44.31 214 GLN A C 1
ATOM 1664 O O . GLN A 1 214 ? 27.353 -43.138 -78.314 1.00 44.31 214 GLN A O 1
ATOM 1669 N N . GLU A 1 215 ? 26.511 -44.275 -76.580 1.00 48.25 215 GLU A N 1
ATOM 1670 C CA . GLU A 1 215 ? 27.050 -45.578 -77.005 1.00 48.25 215 GLU A CA 1
ATOM 1671 C C . GLU A 1 215 ? 26.139 -46.331 -77.993 1.00 48.25 215 GLU A C 1
ATOM 1673 O O . GLU A 1 215 ? 26.595 -47.251 -78.668 1.00 48.25 215 GLU A O 1
ATOM 1678 N N . THR A 1 216 ? 24.876 -45.917 -78.158 1.00 47.97 216 THR A N 1
ATOM 1679 C CA . THR A 1 216 ? 23.936 -46.530 -79.121 1.00 47.97 216 THR A CA 1
ATOM 1680 C C . THR A 1 216 ? 23.827 -45.793 -80.461 1.00 47.97 216 THR A C 1
ATOM 1682 O O . THR A 1 216 ? 23.139 -46.268 -81.361 1.00 47.97 216 THR A O 1
ATOM 1685 N N . SER A 1 217 ? 24.552 -44.685 -80.644 1.00 47.56 217 SER A N 1
ATOM 1686 C CA . SER A 1 217 ? 24.598 -43.918 -81.898 1.00 47.56 217 SER A CA 1
ATOM 1687 C C . SER A 1 217 ? 26.035 -43.746 -82.407 1.00 47.56 217 SER A C 1
ATOM 1689 O O . SER A 1 217 ? 26.496 -42.636 -82.669 1.00 47.56 217 SER A O 1
ATOM 1691 N N . SER A 1 218 ? 26.760 -44.853 -82.585 1.00 48.09 218 SER A N 1
ATOM 1692 C CA . SER A 1 218 ? 27.938 -44.867 -83.462 1.00 48.09 218 SER A CA 1
ATOM 1693 C C . SER A 1 218 ? 27.469 -45.169 -84.886 1.00 48.09 218 SER A C 1
ATOM 1695 O O . SER A 1 218 ? 27.428 -46.313 -85.331 1.00 48.09 218 SER A O 1
ATOM 1697 N N . GLY A 1 219 ? 26.997 -44.131 -85.572 1.00 44.94 219 GLY A N 1
ATOM 1698 C CA . GLY A 1 219 ? 26.400 -44.268 -86.893 1.00 44.94 219 GLY A CA 1
ATOM 1699 C C . GLY A 1 219 ? 26.041 -42.927 -87.510 1.00 44.94 219 GLY A C 1
ATOM 1700 O O . GLY A 1 219 ? 24.882 -42.546 -87.511 1.00 44.94 219 GLY A O 1
ATOM 1701 N N . MET A 1 220 ? 27.054 -42.288 -88.096 1.00 36.53 220 MET A N 1
ATOM 1702 C CA . MET A 1 220 ? 26.954 -41.271 -89.146 1.00 36.53 220 MET A CA 1
ATOM 1703 C C . MET A 1 220 ? 26.410 -39.868 -88.807 1.00 36.53 220 MET A C 1
ATOM 1705 O O . MET A 1 220 ? 25.256 -39.659 -88.468 1.00 36.53 220 MET A O 1
ATOM 1709 N N . VAL A 1 221 ? 27.277 -38.917 -89.167 1.00 38.94 221 VAL A N 1
ATOM 1710 C CA . VAL A 1 221 ? 27.010 -37.564 -89.673 1.00 38.94 221 VAL A CA 1
ATOM 1711 C C . VAL A 1 221 ? 26.814 -36.451 -88.640 1.00 38.94 221 VAL A C 1
ATOM 1713 O O . VAL A 1 221 ? 25.983 -36.466 -87.743 1.00 38.94 221 VAL A O 1
ATOM 1716 N N . SER A 1 222 ? 27.688 -35.469 -88.845 1.00 46.22 222 SER A N 1
ATOM 1717 C CA . SER A 1 222 ? 27.811 -34.173 -88.214 1.00 46.22 222 SER A CA 1
ATOM 1718 C C . SER A 1 222 ? 26.625 -33.291 -88.588 1.00 46.22 222 SER A C 1
ATOM 1720 O O . SER A 1 222 ? 26.483 -32.938 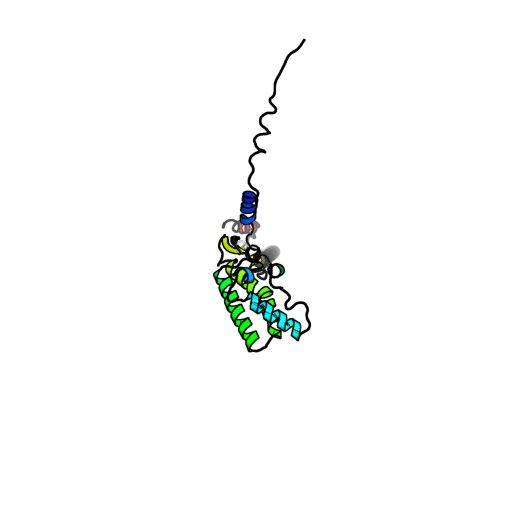-89.750 1.00 46.22 222 SER A O 1
ATOM 1722 N N . GLU A 1 223 ? 25.825 -32.919 -87.596 1.00 39.88 223 GLU A N 1
ATOM 1723 C CA . GLU A 1 223 ? 25.119 -31.641 -87.511 1.00 39.88 223 GLU A CA 1
ATOM 1724 C C . GLU A 1 223 ? 24.816 -31.394 -86.025 1.00 39.88 223 GLU A C 1
ATOM 1726 O O . GLU A 1 223 ? 24.424 -32.302 -85.290 1.00 39.88 223 GLU A O 1
ATOM 1731 N N . GLY A 1 224 ? 25.151 -30.195 -85.544 1.00 51.09 224 GLY A N 1
ATOM 1732 C CA . GLY A 1 224 ? 25.182 -29.870 -84.117 1.00 51.09 224 GLY A CA 1
ATOM 1733 C C . GLY A 1 224 ? 23.806 -29.941 -83.441 1.00 51.09 224 GLY A C 1
ATOM 1734 O O . GLY A 1 224 ? 22.815 -29.539 -84.050 1.00 51.09 224 GLY A O 1
ATOM 1735 N N . PRO A 1 225 ? 23.731 -30.384 -82.170 1.00 40.91 225 PRO A N 1
ATOM 1736 C CA . PRO A 1 225 ? 22.502 -30.262 -81.395 1.00 40.91 225 PRO A CA 1
ATOM 1737 C C . PRO A 1 225 ? 22.752 -29.551 -80.037 1.00 40.91 225 PRO A C 1
ATOM 1739 O O . PRO A 1 225 ? 23.845 -29.041 -79.785 1.00 40.91 225 PRO A O 1
ATOM 1742 N N . PRO A 1 226 ? 21.699 -29.361 -79.226 1.00 38.19 226 PRO A N 1
ATOM 1743 C CA . PRO A 1 226 ? 21.245 -28.067 -78.744 1.00 38.19 226 PRO A CA 1
ATOM 1744 C C . PRO A 1 226 ? 22.018 -27.561 -77.518 1.00 38.19 226 PRO A C 1
ATOM 1746 O O . PRO A 1 226 ? 22.505 -28.328 -76.689 1.00 38.19 226 PRO A O 1
ATOM 1749 N N . ILE A 1 227 ? 22.025 -26.239 -77.347 1.00 35.84 227 ILE A N 1
ATOM 1750 C CA . ILE A 1 227 ? 22.332 -25.602 -76.065 1.00 35.84 227 ILE A CA 1
ATOM 1751 C C . ILE A 1 227 ? 21.188 -25.966 -75.113 1.00 35.84 227 ILE A C 1
ATOM 1753 O O . ILE A 1 227 ? 20.150 -25.309 -75.080 1.00 35.84 227 ILE A O 1
ATOM 1757 N N . VAL A 1 228 ? 21.343 -27.064 -74.379 1.00 36.69 228 VAL A N 1
ATOM 1758 C CA . VAL A 1 228 ? 20.548 -27.307 -73.180 1.00 36.69 228 VAL A CA 1
ATOM 1759 C C . VAL A 1 228 ? 21.207 -26.464 -72.100 1.00 36.69 228 VAL A C 1
ATOM 1761 O O . VAL A 1 228 ? 22.278 -26.816 -71.609 1.00 36.69 228 VAL A O 1
ATOM 1764 N N . GLU A 1 229 ? 20.600 -25.324 -71.768 1.00 34.19 229 GLU A N 1
ATOM 1765 C CA . GLU A 1 229 ? 20.873 -24.630 -70.510 1.00 34.19 229 GLU A CA 1
ATOM 1766 C C . GLU A 1 229 ? 20.587 -25.616 -69.373 1.00 34.19 229 GLU A C 1
ATOM 1768 O O . GLU A 1 229 ? 19.464 -25.762 -68.889 1.00 34.19 229 GLU A O 1
ATOM 1773 N N . ALA A 1 230 ? 21.623 -26.335 -68.948 1.00 36.97 230 ALA A N 1
ATOM 1774 C CA . ALA A 1 230 ? 21.670 -26.851 -67.603 1.00 36.97 230 ALA A CA 1
ATOM 1775 C C . ALA A 1 230 ? 21.690 -25.612 -66.709 1.00 36.97 230 ALA A C 1
ATOM 1777 O O . ALA A 1 230 ? 22.732 -24.984 -66.527 1.00 36.97 230 ALA A O 1
ATOM 1778 N N . VAL A 1 231 ? 20.521 -25.234 -66.189 1.00 37.62 231 VAL A N 1
ATOM 1779 C CA . VAL A 1 231 ? 20.426 -24.345 -65.034 1.00 37.62 231 VAL A CA 1
ATOM 1780 C C . VAL A 1 231 ? 21.073 -25.108 -63.882 1.00 37.62 231 VAL A C 1
ATOM 1782 O O . VAL A 1 231 ? 20.421 -25.828 -63.126 1.00 37.62 231 VAL A O 1
ATOM 1785 N N . GLY A 1 232 ? 22.401 -25.034 -63.824 1.00 34.81 232 GLY A N 1
ATOM 1786 C CA . GLY A 1 232 ? 23.182 -25.444 -62.683 1.00 34.81 232 GLY A CA 1
ATOM 1787 C C . GLY A 1 232 ? 22.743 -24.550 -61.543 1.00 34.81 232 GLY A C 1
ATOM 1788 O O . GLY A 1 232 ? 23.105 -23.379 -61.487 1.00 34.81 232 GLY A O 1
ATOM 1789 N N . VAL A 1 233 ? 21.908 -25.084 -60.656 1.00 40.72 233 VAL A N 1
ATOM 1790 C CA . VAL A 1 233 ? 21.721 -24.482 -59.343 1.00 40.72 233 VAL A CA 1
ATOM 1791 C C . VAL A 1 233 ? 23.055 -24.669 -58.635 1.00 40.72 233 VAL A C 1
ATOM 1793 O O . VAL A 1 233 ? 23.340 -25.721 -58.060 1.00 40.72 233 VAL A O 1
ATOM 1796 N N . GLU A 1 234 ? 23.917 -23.668 -58.769 1.00 43.50 234 GLU A N 1
ATOM 1797 C CA . GLU A 1 234 ? 25.176 -23.578 -58.054 1.00 43.50 234 GLU A CA 1
ATOM 1798 C C . GLU A 1 234 ? 24.810 -23.390 -56.577 1.00 43.50 234 GLU A C 1
ATOM 1800 O O . GLU A 1 234 ? 24.543 -22.287 -56.102 1.00 43.50 234 GLU A O 1
ATOM 1805 N N . CYS A 1 235 ? 24.667 -24.510 -55.857 1.00 51.56 235 CYS A N 1
ATOM 1806 C CA . CYS A 1 235 ? 24.574 -24.518 -54.400 1.00 51.56 235 CYS A CA 1
ATOM 1807 C C . CYS A 1 235 ? 25.959 -24.124 -53.884 1.00 51.56 235 CYS A C 1
ATOM 1809 O O . CYS A 1 235 ? 26.781 -24.981 -53.553 1.00 51.56 235 CYS A O 1
ATOM 1811 N N . ASP A 1 236 ? 26.218 -22.824 -53.934 1.00 46.66 236 ASP A N 1
ATOM 1812 C CA . ASP A 1 236 ? 27.432 -22.187 -53.478 1.00 46.66 236 ASP A CA 1
ATOM 1813 C C . ASP A 1 236 ? 27.428 -22.247 -51.944 1.00 46.66 236 ASP A C 1
ATOM 1815 O O . ASP A 1 236 ? 26.606 -21.605 -51.276 1.00 46.66 236 ASP A O 1
ATOM 1819 N N . ASP A 1 237 ? 28.331 -23.048 -51.370 1.00 51.12 237 ASP A N 1
ATOM 1820 C CA . ASP A 1 237 ? 28.501 -23.194 -49.915 1.00 51.12 237 ASP A CA 1
ATOM 1821 C C . ASP A 1 237 ? 28.796 -21.825 -49.239 1.00 51.12 237 ASP A C 1
ATOM 1823 O O . ASP A 1 237 ? 28.618 -21.642 -48.030 1.00 51.12 237 ASP A O 1
ATOM 1827 N N . SER A 1 238 ? 29.150 -20.815 -50.043 1.00 44.69 238 SER A N 1
ATOM 1828 C CA . SER A 1 238 ? 29.373 -19.410 -49.684 1.00 44.69 238 SER A CA 1
ATOM 1829 C C . SER A 1 238 ? 28.098 -18.621 -49.339 1.00 44.69 238 SER A C 1
ATOM 1831 O O . SER A 1 238 ? 28.157 -17.644 -48.580 1.00 44.69 238 SER A O 1
ATOM 1833 N N . ALA A 1 239 ? 26.927 -19.013 -49.858 1.00 45.44 239 ALA A N 1
ATOM 1834 C CA . ALA A 1 239 ? 25.681 -18.256 -49.676 1.00 45.44 239 ALA A CA 1
ATOM 1835 C C . ALA A 1 239 ? 25.122 -18.366 -48.242 1.00 45.44 239 ALA A C 1
ATOM 1837 O O . ALA A 1 239 ? 24.494 -17.430 -47.733 1.00 45.44 239 ALA A O 1
ATOM 1838 N N . VAL A 1 240 ? 25.417 -19.471 -47.550 1.00 47.88 240 VAL A N 1
ATOM 1839 C CA . VAL A 1 240 ? 25.015 -19.699 -46.151 1.00 47.88 240 VAL A CA 1
ATOM 1840 C C . VAL A 1 240 ? 25.871 -18.865 -45.185 1.00 47.88 240 VAL A C 1
ATOM 1842 O O . VAL A 1 240 ? 25.358 -18.336 -44.198 1.00 47.88 240 VAL A O 1
ATOM 1845 N N . ALA A 1 241 ? 27.154 -18.648 -45.501 1.00 42.78 241 ALA A N 1
ATOM 1846 C CA . ALA A 1 241 ? 28.077 -17.885 -44.654 1.00 42.78 241 ALA A CA 1
ATOM 1847 C C . ALA A 1 241 ? 27.875 -16.357 -44.726 1.00 42.78 241 ALA A C 1
ATOM 1849 O O . ALA A 1 241 ? 28.172 -15.646 -43.759 1.00 42.78 241 ALA A O 1
ATOM 1850 N N . ASN A 1 242 ? 27.358 -15.837 -45.845 1.00 41.97 242 ASN A N 1
ATOM 1851 C CA . ASN A 1 242 ? 27.169 -14.395 -46.036 1.00 41.97 242 ASN A CA 1
ATOM 1852 C C . ASN A 1 242 ? 25.813 -13.883 -45.523 1.00 41.97 242 ASN A C 1
ATOM 1854 O O . ASN A 1 242 ? 25.731 -12.746 -45.060 1.00 41.97 242 ASN A O 1
ATOM 1858 N N . ARG A 1 243 ? 24.766 -14.721 -45.481 1.00 45.34 243 ARG A N 1
ATOM 1859 C CA . ARG A 1 243 ? 23.461 -14.315 -44.920 1.00 45.34 243 ARG A CA 1
ATOM 1860 C C . ARG A 1 243 ? 23.425 -14.337 -43.382 1.00 45.34 243 ARG A C 1
ATOM 1862 O O . ARG A 1 243 ? 22.605 -13.645 -42.789 1.00 45.34 243 ARG A O 1
ATOM 1869 N N . ALA A 1 244 ? 24.357 -15.046 -42.737 1.00 42.97 244 ALA A N 1
ATOM 1870 C CA . ALA A 1 244 ? 24.533 -15.028 -41.280 1.00 42.97 244 ALA A CA 1
ATOM 1871 C C . ALA A 1 244 ? 25.214 -13.742 -40.764 1.00 42.97 244 ALA A C 1
ATOM 1873 O O . ALA A 1 244 ? 24.989 -13.342 -39.624 1.00 42.97 244 ALA A O 1
ATOM 1874 N N . ARG A 1 245 ? 26.012 -13.057 -41.599 1.00 41.97 245 ARG A N 1
ATOM 1875 C CA . ARG A 1 245 ? 26.694 -11.801 -41.228 1.00 41.97 245 ARG A CA 1
ATOM 1876 C C . ARG A 1 245 ? 25.810 -10.554 -41.341 1.00 41.97 245 ARG A C 1
ATOM 1878 O O . ARG A 1 245 ? 26.040 -9.600 -40.610 1.00 41.97 245 ARG A O 1
ATOM 1885 N N . GLY A 1 246 ? 24.758 -10.578 -42.164 1.00 38.81 246 GLY A N 1
ATOM 1886 C CA . GLY A 1 246 ? 23.851 -9.434 -42.355 1.00 38.81 246 GLY A CA 1
ATOM 1887 C C . GLY A 1 246 ? 22.883 -9.142 -41.198 1.00 38.81 246 GLY A C 1
ATOM 1888 O O . GLY A 1 246 ? 22.218 -8.115 -41.214 1.00 38.81 246 GLY A O 1
ATOM 1889 N N . LEU A 1 247 ? 22.789 -10.021 -40.193 1.00 43.66 247 LEU A N 1
ATOM 1890 C CA . LEU A 1 247 ? 21.927 -9.835 -39.012 1.00 43.66 247 LEU A CA 1
ATOM 1891 C C . LEU A 1 247 ? 22.677 -9.313 -37.776 1.00 43.66 247 LEU A C 1
ATOM 1893 O O . LEU A 1 247 ? 22.044 -9.044 -36.759 1.00 43.66 247 LEU A O 1
ATOM 1897 N N . SER A 1 248 ? 24.004 -9.156 -37.855 1.00 43.00 248 SER A N 1
ATOM 1898 C CA . SER A 1 248 ? 24.806 -8.595 -36.759 1.00 43.00 248 SER A CA 1
ATOM 1899 C C . SER A 1 248 ? 25.033 -7.082 -36.876 1.00 43.00 248 SER A C 1
ATOM 1901 O O . SER A 1 248 ? 25.626 -6.509 -35.966 1.00 43.00 248 SER A O 1
ATOM 1903 N N . ASP A 1 249 ? 24.565 -6.443 -37.954 1.00 41.06 249 ASP A N 1
ATOM 1904 C CA . ASP A 1 249 ? 24.902 -5.054 -38.300 1.00 41.06 249 ASP A CA 1
ATOM 1905 C C . ASP A 1 249 ? 23.661 -4.147 -38.372 1.00 41.06 249 ASP A C 1
ATOM 1907 O O . ASP A 1 249 ? 23.422 -3.420 -39.330 1.00 41.06 249 ASP A O 1
ATOM 1911 N N . ASN A 1 250 ? 22.817 -4.239 -37.344 1.00 40.16 250 ASN A N 1
ATOM 1912 C CA . ASN A 1 250 ? 21.814 -3.218 -37.041 1.00 40.16 250 ASN A CA 1
ATOM 1913 C C . ASN A 1 250 ? 21.757 -3.052 -35.516 1.00 40.16 250 ASN A C 1
ATOM 1915 O O . ASN A 1 250 ? 20.871 -3.572 -34.833 1.00 40.16 250 ASN A O 1
ATOM 1919 N N . ARG A 1 251 ? 22.794 -2.396 -34.987 1.00 38.56 251 ARG A N 1
ATOM 1920 C CA . ARG A 1 251 ? 22.804 -1.770 -33.664 1.00 38.56 251 ARG A CA 1
ATOM 1921 C C . ARG A 1 251 ? 22.687 -0.266 -33.858 1.00 38.56 251 ARG A C 1
ATOM 1923 O O . ARG A 1 251 ? 23.397 0.250 -34.744 1.00 38.56 251 ARG A O 1
#